Protein AF-A0A1G9IKL4-F1 (afdb_monomer_lite)

Secondary structure (DSSP, 8-state):
-------SSTHHHHHHHHHHHHHHHHHHHHHHHHHHHHHHHHHHHHHHHHHHHHHHHHHHHHHHHHHHHHHHHHHHHHHHHHHHHHHHHHHHHHHHHHHHHHHHHHHHHHHHHHHHHHHHHHHHHHHHHHHHHHHHHHHHHHHHHHHHHHHHHHHHHHHHHHHHHHHHHHHHHHHHHHHHHHHHHHHHHHHHHHHHHHHH-HHHHHHHHHHHHHHHHHHHHHHHHHHHHHHHHHHHHTTSS-HHHHHHHHHHHHHHHHHHHHHHHHHHHHHHHHHHHHHIIIII--HHHHHHHHHHHHHHHHTHHHHHHH--S-HHHHHHHHHHHHHHHHHHHHHHHHHHTTT-

Radius of gyration: 97.79 Å; chains: 1; bounding box: 198×76×270 Å

Structure (mmCIF, N/CA/C/O backbone):
data_AF-A0A1G9IKL4-F1
#
_entry.id   AF-A0A1G9IKL4-F1
#
loop_
_atom_site.group_PDB
_atom_site.id
_atom_site.type_symbol
_atom_site.label_atom_id
_atom_site.label_alt_id
_atom_site.label_comp_id
_atom_site.label_asym_id
_atom_site.label_entity_id
_atom_site.label_seq_id
_atom_site.pdbx_PDB_ins_code
_atom_site.Cartn_x
_atom_site.Cartn_y
_atom_site.Cartn_z
_atom_site.occupancy
_atom_site.B_iso_or_equiv
_atom_site.auth_seq_id
_atom_site.auth_comp_id
_atom_site.auth_asym_id
_atom_site.auth_atom_id
_atom_site.pdbx_PDB_model_num
ATOM 1 N N . MET A 1 1 ? -132.623 -21.371 208.720 1.00 38.03 1 MET A N 1
ATOM 2 C CA . MET A 1 1 ? -131.678 -22.510 208.763 1.00 38.03 1 MET A CA 1
ATOM 3 C C . MET A 1 1 ? -131.311 -22.891 207.334 1.00 38.03 1 MET A C 1
ATOM 5 O O . MET A 1 1 ? -132.225 -23.042 206.546 1.00 38.03 1 MET A O 1
ATOM 9 N N . LYS A 1 2 ? -130.002 -23.017 207.061 1.00 42.12 2 LYS A N 1
ATOM 10 C CA . LYS A 1 2 ? -129.329 -23.923 206.098 1.00 42.12 2 LYS A CA 1
ATOM 11 C C . LYS A 1 2 ? -129.904 -24.138 204.673 1.00 42.12 2 LYS A C 1
ATOM 13 O O . LYS A 1 2 ? -130.880 -24.851 204.509 1.00 42.12 2 LYS A O 1
ATOM 18 N N . GLY A 1 3 ? -129.164 -23.586 203.698 1.00 48.00 3 GLY A N 1
ATOM 19 C CA . GLY A 1 3 ? -128.570 -24.166 202.465 1.00 48.00 3 GLY A CA 1
ATOM 20 C C . GLY A 1 3 ? -129.200 -25.346 201.705 1.00 48.00 3 GLY A C 1
ATOM 21 O O . GLY A 1 3 ? -129.480 -26.366 202.320 1.00 48.00 3 GLY A O 1
ATOM 22 N N . LEU A 1 4 ? -129.249 -25.258 200.360 1.00 47.53 4 LEU A N 1
ATOM 23 C CA . LEU A 1 4 ? -128.322 -25.934 199.415 1.00 47.53 4 LEU A CA 1
ATOM 24 C C . LEU A 1 4 ? -128.640 -25.621 197.920 1.00 47.53 4 LEU A C 1
ATOM 26 O O . LEU A 1 4 ? -129.789 -25.735 197.507 1.00 47.53 4 LEU A O 1
ATOM 30 N N . ASN A 1 5 ? -127.567 -25.404 197.143 1.00 50.84 5 ASN A N 1
ATOM 31 C CA . ASN A 1 5 ? -127.310 -25.712 195.718 1.00 50.84 5 ASN A CA 1
ATOM 32 C C . ASN A 1 5 ? -127.761 -24.815 194.532 1.00 50.84 5 ASN A C 1
ATOM 34 O O . ASN A 1 5 ? -128.850 -24.967 193.981 1.00 50.84 5 ASN A O 1
ATOM 38 N N . ASP A 1 6 ? -126.763 -24.056 194.046 1.00 54.78 6 ASP A N 1
ATOM 39 C CA . ASP A 1 6 ? -126.573 -23.385 192.749 1.00 54.78 6 ASP A CA 1
ATOM 40 C C . ASP A 1 6 ? -125.770 -24.275 191.764 1.00 54.78 6 ASP A C 1
ATOM 42 O O . ASP A 1 6 ? -124.550 -24.344 191.863 1.00 54.78 6 ASP A O 1
ATOM 46 N N . SER A 1 7 ? -126.393 -24.978 190.805 1.00 53.31 7 SER A N 1
ATOM 47 C CA . SER A 1 7 ? -125.616 -25.778 189.819 1.00 53.31 7 SER A CA 1
ATOM 48 C C . SER A 1 7 ? -126.251 -25.933 188.428 1.00 53.31 7 SER A C 1
ATOM 50 O O . SER A 1 7 ? -125.816 -26.786 187.662 1.00 53.31 7 SER A O 1
ATOM 52 N N . LYS A 1 8 ? -127.288 -25.166 188.064 1.00 55.03 8 LYS A N 1
ATOM 53 C CA . LYS A 1 8 ? -128.007 -25.397 186.788 1.00 55.03 8 LYS A CA 1
ATOM 54 C C . LYS A 1 8 ? -128.183 -24.174 185.888 1.00 55.03 8 LYS A C 1
ATOM 56 O O . LYS A 1 8 ? -128.721 -24.303 184.797 1.00 55.03 8 LYS A O 1
ATOM 61 N N . THR A 1 9 ? -127.741 -23.004 186.333 1.00 56.25 9 THR A N 1
ATOM 62 C CA . THR A 1 9 ? -127.894 -21.734 185.607 1.00 56.25 9 THR A CA 1
ATOM 63 C C . THR A 1 9 ? -126.651 -21.322 184.821 1.00 56.25 9 THR A C 1
ATOM 65 O O . THR A 1 9 ? -126.802 -20.642 183.813 1.00 56.25 9 THR A O 1
ATOM 68 N N . ASP A 1 10 ? -125.461 -21.802 185.186 1.00 56.50 10 ASP A N 1
ATOM 69 C CA . ASP A 1 10 ? -124.212 -21.447 184.488 1.00 56.50 10 ASP A CA 1
ATOM 70 C C . ASP A 1 10 ? -123.998 -22.214 183.167 1.00 56.50 10 ASP A C 1
ATOM 72 O O . ASP A 1 10 ? -123.226 -21.781 182.320 1.00 56.50 10 ASP A O 1
ATOM 76 N N . GLU A 1 11 ? -124.717 -23.316 182.933 1.00 59.12 11 GLU A N 1
ATOM 77 C CA . GLU A 1 11 ? -124.531 -24.178 181.748 1.00 59.12 11 GLU A CA 1
ATOM 78 C C . GLU A 1 11 ? -125.309 -23.697 180.503 1.00 59.12 11 GLU A C 1
ATOM 80 O O . GLU A 1 11 ? -125.022 -24.097 179.380 1.00 59.12 11 GLU A O 1
ATOM 85 N N . LEU A 1 12 ? -126.303 -22.820 180.686 1.00 57.16 12 LEU A N 1
ATOM 86 C CA . LEU A 1 12 ? -127.148 -22.293 179.602 1.00 57.16 12 LEU A CA 1
ATOM 87 C C . LEU A 1 12 ? -126.564 -21.034 178.946 1.00 57.16 12 LEU A C 1
ATOM 89 O O . LEU A 1 12 ? -126.927 -20.709 177.817 1.00 57.16 12 LEU A O 1
ATOM 93 N N . LEU A 1 13 ? -125.672 -20.329 179.646 1.00 57.12 13 LEU A N 1
ATOM 94 C CA . LEU A 1 13 ? -125.061 -19.093 179.161 1.00 57.12 13 LEU A CA 1
ATOM 95 C C . LEU A 1 13 ? -123.900 -19.375 178.194 1.00 57.12 13 LEU A C 1
ATOM 97 O O . LEU A 1 13 ? -123.734 -18.666 177.209 1.00 57.12 13 LEU A O 1
ATOM 101 N N . THR A 1 14 ? -123.156 -20.458 178.420 1.00 60.97 14 THR A N 1
ATOM 102 C CA . THR A 1 14 ? -121.995 -20.844 177.606 1.00 60.97 14 THR A CA 1
ATOM 103 C C . THR A 1 14 ? -122.367 -21.366 176.216 1.00 60.97 14 THR A C 1
ATOM 105 O O . THR A 1 14 ? -121.654 -21.098 175.257 1.00 60.97 14 THR A O 1
ATOM 108 N N . LEU A 1 15 ? -123.508 -22.047 176.059 1.00 62.19 15 LEU A N 1
ATOM 109 C CA . LEU A 1 15 ? -123.913 -22.617 174.763 1.00 62.19 15 LEU A CA 1
ATOM 110 C C . LEU A 1 15 ? -124.379 -21.556 173.744 1.00 62.19 15 LEU A C 1
ATOM 112 O O . LEU A 1 15 ? -124.333 -21.776 172.534 1.00 62.19 15 LEU A O 1
ATOM 116 N N . LEU A 1 16 ? -124.880 -20.417 174.231 1.00 60.62 16 LEU A N 1
ATOM 117 C CA . LEU A 1 16 ? -125.448 -19.362 173.388 1.00 60.62 16 LEU A CA 1
ATOM 118 C C . LEU A 1 16 ? -124.360 -18.431 172.833 1.00 60.62 16 LEU A C 1
ATOM 120 O O . LEU A 1 16 ? -124.487 -17.959 171.705 1.00 60.62 16 LEU A O 1
ATOM 124 N N . GLU A 1 17 ? -123.270 -18.232 173.581 1.00 60.88 17 GLU A N 1
ATOM 125 C CA . GLU A 1 17 ? -122.082 -17.517 173.097 1.00 60.88 17 GLU A CA 1
ATOM 126 C C . GLU A 1 17 ? -121.361 -18.303 171.986 1.00 60.88 17 GLU A C 1
ATOM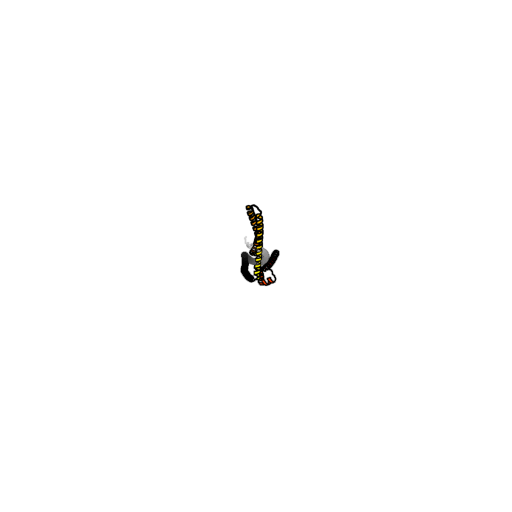 128 O O . GLU A 1 17 ? -120.984 -17.716 170.973 1.00 60.88 17 GLU A O 1
ATOM 133 N N . GLU A 1 18 ? -121.281 -19.634 172.093 1.00 61.75 18 GLU A N 1
ATOM 134 C CA . GLU A 1 18 ? -120.601 -20.484 171.100 1.00 61.75 18 GLU A CA 1
ATOM 135 C C . GLU A 1 18 ? -121.347 -20.532 169.745 1.00 61.75 18 GLU A C 1
ATOM 137 O O . GLU A 1 18 ? -120.739 -20.472 168.676 1.00 61.75 18 GLU A O 1
ATOM 142 N N . GLN A 1 19 ? -122.687 -20.543 169.764 1.00 66.44 19 GLN A N 1
ATOM 143 C CA . GLN A 1 19 ? -123.520 -20.521 168.547 1.00 66.44 19 GLN A CA 1
ATOM 144 C C . GLN A 1 19 ? -123.463 -19.189 167.781 1.00 66.44 19 GLN A C 1
ATOM 146 O O . GLN A 1 19 ? -123.697 -19.157 166.568 1.00 66.44 19 GLN A O 1
ATOM 151 N N . GLN A 1 20 ? -123.194 -18.077 168.467 1.00 59.22 20 GLN A N 1
ATOM 152 C CA . GLN A 1 20 ? -123.156 -16.762 167.831 1.00 59.22 20 GLN A CA 1
ATOM 153 C C . GLN A 1 20 ? -121.809 -16.506 167.134 1.00 59.22 20 GLN A C 1
ATOM 155 O O . GLN A 1 20 ? -121.785 -15.906 166.058 1.00 59.22 20 GLN A O 1
ATOM 160 N N . GLU A 1 21 ? -120.716 -17.054 167.669 1.00 61.25 21 GLU A N 1
ATOM 161 C CA . GLU A 1 21 ? -119.373 -16.970 167.077 1.00 61.25 21 GLU A CA 1
ATOM 162 C C . GLU A 1 21 ? -119.246 -17.801 165.773 1.00 61.25 21 GLU A C 1
ATOM 164 O O . GLU A 1 21 ? -118.583 -17.397 164.810 1.00 61.25 21 GLU A O 1
ATOM 169 N N . GLU A 1 22 ? -119.965 -18.926 165.666 1.00 66.19 22 GLU A N 1
ATOM 170 C CA . GLU A 1 22 ? -119.982 -19.772 164.457 1.00 66.19 22 GLU A CA 1
ATOM 171 C C . GLU A 1 22 ? -120.686 -19.094 163.257 1.00 66.19 22 GLU A C 1
ATOM 173 O O . GLU A 1 22 ? -120.285 -19.254 162.101 1.00 66.19 22 GLU A O 1
ATOM 178 N N . ASN A 1 23 ? -121.710 -18.268 163.499 1.00 61.91 23 ASN A N 1
ATOM 179 C CA . ASN A 1 23 ? -122.428 -17.576 162.419 1.00 61.91 23 ASN A CA 1
ATOM 180 C C . ASN A 1 23 ? -121.624 -16.415 161.807 1.00 61.91 23 ASN A C 1
ATOM 182 O O . ASN A 1 23 ? -121.684 -16.194 160.592 1.00 61.91 23 ASN A O 1
ATOM 186 N N . GLU A 1 24 ? -120.852 -15.686 162.617 1.00 61.78 24 GLU A N 1
ATOM 187 C CA . GLU A 1 24 ? -120.002 -14.595 162.120 1.00 61.78 24 GLU A CA 1
ATOM 188 C C . GLU A 1 24 ? -118.827 -15.122 161.279 1.00 61.78 24 GLU A C 1
ATOM 190 O O . GLU A 1 24 ? -118.478 -14.534 160.249 1.00 61.78 24 GLU A O 1
ATOM 195 N N . THR A 1 25 ? -118.272 -16.284 161.632 1.00 62.88 25 THR A N 1
ATOM 196 C CA . THR A 1 25 ? -117.182 -16.915 160.867 1.00 62.88 25 THR A CA 1
ATOM 197 C C . THR A 1 25 ? -117.637 -17.439 159.497 1.00 62.88 25 THR A C 1
ATOM 199 O O . THR A 1 25 ? -116.919 -17.281 158.505 1.00 62.88 25 THR A O 1
ATOM 202 N N . LEU A 1 26 ? -118.857 -17.975 159.388 1.00 66.56 26 LEU A N 1
ATOM 203 C CA . LEU A 1 26 ? -119.440 -18.426 158.115 1.00 66.56 26 LEU A CA 1
ATOM 204 C C . LEU A 1 26 ? -119.720 -17.275 157.134 1.00 66.56 26 LEU A C 1
ATOM 206 O O . LEU A 1 26 ? -119.466 -17.407 155.931 1.00 66.56 26 LEU A O 1
ATOM 210 N N . GLN A 1 27 ? -120.202 -16.125 157.622 1.00 60.75 27 GLN A N 1
ATOM 211 C CA . GLN A 1 27 ? -120.408 -14.947 156.769 1.00 60.75 27 GLN A CA 1
ATOM 212 C C . GLN A 1 27 ? -119.091 -14.386 156.211 1.00 60.75 27 GLN A C 1
ATOM 214 O O . GLN A 1 27 ? -119.058 -13.961 155.051 1.00 60.75 27 GLN A O 1
ATOM 219 N N . ALA A 1 28 ? -118.003 -14.436 156.985 1.00 65.75 28 ALA A N 1
ATOM 220 C CA . ALA A 1 28 ? -116.682 -14.008 156.526 1.00 65.75 28 ALA A CA 1
ATOM 221 C C . ALA A 1 28 ? -116.154 -14.878 155.364 1.00 65.75 28 ALA A C 1
ATOM 223 O O . ALA A 1 28 ? -115.663 -14.342 154.366 1.00 65.75 28 ALA A O 1
ATOM 224 N N . GLN A 1 29 ? -116.340 -16.203 155.424 1.00 66.06 29 GLN A N 1
ATOM 225 C CA . GLN A 1 29 ? -115.872 -17.130 154.378 1.00 66.06 29 GLN A CA 1
ATOM 226 C C . GLN A 1 29 ? -116.600 -16.953 153.032 1.00 66.06 29 GLN A C 1
ATOM 228 O O . GLN A 1 29 ? -115.992 -17.060 151.963 1.00 66.06 29 GLN A O 1
ATOM 233 N N . ILE A 1 30 ? -117.902 -16.641 153.051 1.00 68.38 30 ILE A N 1
ATOM 234 C CA . ILE A 1 30 ? -118.691 -16.432 151.823 1.00 68.38 30 ILE A CA 1
ATOM 235 C C . ILE A 1 30 ? -118.245 -15.166 151.073 1.00 68.38 30 ILE A C 1
ATOM 237 O O . ILE A 1 30 ? -118.241 -15.143 149.835 1.00 68.38 30 ILE A O 1
ATOM 241 N N . LEU A 1 31 ? -117.857 -14.113 151.798 1.00 69.50 31 LEU A N 1
ATOM 242 C CA . LEU A 1 31 ? -117.376 -12.871 151.192 1.00 69.50 31 LEU A CA 1
ATOM 243 C C . LEU A 1 31 ? -116.016 -13.069 150.500 1.00 69.50 31 LEU A C 1
ATOM 245 O O . LEU A 1 31 ? -115.821 -12.580 149.382 1.00 69.50 31 LEU A O 1
ATOM 249 N N . GLU A 1 32 ? -115.119 -13.845 151.113 1.00 67.62 32 GLU A N 1
ATOM 250 C CA . GLU A 1 32 ? -113.804 -14.187 150.554 1.00 67.62 32 GLU A CA 1
ATOM 251 C C . GLU A 1 32 ? -113.915 -14.969 149.238 1.00 67.62 32 GLU A C 1
ATOM 253 O O . GLU A 1 32 ? -113.287 -14.597 148.241 1.00 67.62 32 GLU A O 1
ATOM 258 N N . ALA A 1 33 ? -114.778 -15.991 149.184 1.00 71.62 33 ALA A N 1
ATOM 259 C CA . ALA A 1 33 ? -114.976 -16.810 147.985 1.00 71.62 33 ALA A CA 1
ATOM 260 C C . ALA A 1 33 ? -115.459 -15.984 146.775 1.00 71.62 33 ALA A C 1
ATOM 262 O O . ALA A 1 33 ? -115.049 -16.206 145.630 1.00 71.62 33 ALA A O 1
ATOM 263 N N . ARG A 1 34 ? -116.313 -14.979 147.013 1.00 68.38 34 ARG A N 1
ATOM 264 C CA . ARG A 1 34 ? -116.805 -14.077 145.958 1.00 68.38 34 ARG A CA 1
ATOM 265 C C . ARG A 1 34 ? -115.697 -13.182 145.399 1.00 68.38 34 ARG A C 1
ATOM 267 O O . ARG A 1 34 ? -115.670 -12.935 144.190 1.00 68.38 34 ARG A O 1
ATOM 274 N N . GLN A 1 35 ? -114.773 -12.725 146.246 1.00 70.88 35 GLN A N 1
ATOM 275 C CA . GLN A 1 35 ? -113.603 -11.966 145.801 1.00 70.88 35 GLN A CA 1
ATOM 276 C C . GLN A 1 35 ? -112.642 -12.830 144.970 1.00 70.88 35 GLN A C 1
ATOM 278 O O . GLN A 1 35 ? -112.125 -12.355 143.956 1.00 70.88 35 GLN A O 1
ATOM 283 N N . THR A 1 36 ? -112.462 -14.110 145.314 1.00 72.75 36 THR A N 1
ATOM 284 C CA . THR A 1 36 ? -111.574 -15.020 144.565 1.00 72.75 36 THR A CA 1
ATOM 285 C C . THR A 1 36 ? -112.081 -15.296 143.148 1.00 72.75 36 THR A C 1
ATOM 287 O O . THR A 1 36 ? -111.305 -15.263 142.192 1.00 72.75 36 THR A O 1
ATOM 290 N N . VAL A 1 37 ? -113.391 -15.514 142.983 1.00 74.31 37 VAL A N 1
ATOM 291 C CA . VAL A 1 37 ? -114.005 -15.767 141.664 1.00 74.31 37 VAL A CA 1
ATOM 292 C C . VAL A 1 37 ? -113.852 -14.560 140.730 1.00 74.31 37 VAL A C 1
ATOM 294 O O . VAL A 1 37 ? -113.526 -14.720 139.551 1.00 74.31 37 VAL A O 1
ATOM 297 N N . SER A 1 38 ? -114.024 -13.346 141.258 1.00 72.88 38 SER A N 1
ATOM 298 C CA . SER A 1 38 ? -113.807 -12.099 140.514 1.00 72.88 38 SER A CA 1
ATOM 299 C C . SER A 1 38 ? -112.357 -11.963 140.023 1.00 72.88 38 SER A C 1
ATOM 301 O O . SER A 1 38 ? -112.111 -11.689 138.843 1.00 72.88 38 SER A O 1
ATOM 303 N N . LEU A 1 39 ? -111.384 -12.237 140.901 1.00 78.25 39 LEU A N 1
ATOM 304 C CA . LEU A 1 39 ? -109.958 -12.151 140.579 1.00 78.25 39 LEU A CA 1
ATOM 305 C C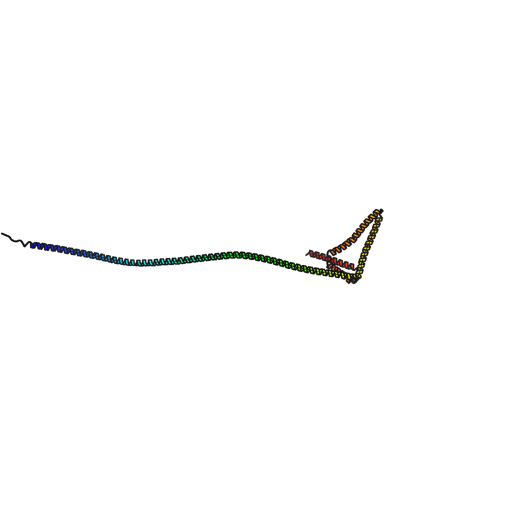 . LEU A 1 39 ? -109.546 -13.154 139.488 1.00 78.25 39 LEU A C 1
ATOM 307 O O . LEU A 1 39 ? -108.869 -12.782 138.527 1.00 78.25 39 LEU A O 1
ATOM 311 N N . LEU A 1 40 ? -109.998 -14.408 139.593 1.00 75.00 40 LEU A N 1
ATOM 312 C CA . LEU A 1 40 ? -109.696 -15.457 138.612 1.00 75.00 40 LEU A CA 1
ATOM 313 C C . LEU A 1 40 ? -110.311 -15.164 137.236 1.00 75.00 40 LEU A C 1
ATOM 315 O O . LEU A 1 40 ? -109.684 -15.426 136.208 1.00 75.00 40 LEU A O 1
ATOM 319 N N . SER A 1 41 ? -111.511 -14.577 137.195 1.00 74.06 41 SER A N 1
ATOM 320 C CA . SER A 1 41 ? -112.136 -14.140 135.940 1.00 74.06 41 SER A CA 1
ATOM 321 C C . SER A 1 41 ? -111.327 -13.030 135.257 1.00 74.06 41 SER A C 1
ATOM 323 O O . SER A 1 41 ? -111.128 -13.061 134.039 1.00 74.06 41 SER A O 1
ATOM 325 N N . SER A 1 42 ? -110.808 -12.075 136.036 1.00 77.25 42 SER A N 1
ATOM 326 C CA . SER A 1 42 ? -109.919 -11.021 135.532 1.00 77.25 42 SER A CA 1
ATOM 327 C C . SER A 1 42 ? -108.633 -11.608 134.931 1.00 77.25 42 SER A C 1
ATOM 329 O O . SER A 1 42 ? -108.310 -11.322 133.772 1.00 77.25 42 SER A O 1
ATOM 331 N N . GLN A 1 43 ? -107.965 -12.517 135.653 1.00 76.62 43 GLN A N 1
ATOM 332 C CA . GLN A 1 43 ? -106.750 -13.198 135.184 1.00 76.62 43 GLN A CA 1
ATOM 333 C C . GLN A 1 43 ? -106.975 -14.001 133.895 1.00 76.62 43 GLN A C 1
ATOM 335 O O . GLN A 1 43 ? -106.153 -13.939 132.979 1.00 76.62 43 GLN A O 1
ATOM 340 N N . ASN A 1 44 ? -108.109 -14.698 133.770 1.00 75.19 44 ASN A N 1
ATOM 341 C CA . ASN A 1 44 ? -108.443 -15.445 132.554 1.00 75.19 44 ASN A CA 1
ATOM 342 C C . ASN A 1 44 ? -108.609 -14.532 131.325 1.00 75.19 44 ASN A C 1
ATOM 344 O O . ASN A 1 44 ? -108.227 -14.904 130.212 1.00 75.19 44 ASN A O 1
ATOM 348 N N . SER A 1 45 ? -109.145 -13.320 131.506 1.00 78.69 45 SER A N 1
ATOM 349 C CA . SER A 1 45 ? -109.258 -12.351 130.407 1.00 78.69 45 SER A CA 1
ATOM 350 C C . SER A 1 45 ? -107.889 -11.815 129.961 1.00 78.69 45 SER A C 1
ATOM 352 O O . SER A 1 45 ? -107.644 -11.675 128.759 1.00 78.69 45 SER A O 1
ATOM 354 N N . ILE A 1 46 ? -106.971 -11.591 130.911 1.00 78.19 46 ILE A N 1
ATOM 355 C CA . ILE A 1 46 ? -105.606 -11.116 130.644 1.00 78.19 46 ILE A CA 1
ATOM 356 C C . ILE A 1 46 ? -104.832 -12.173 129.851 1.00 78.19 46 ILE A C 1
ATOM 358 O O . ILE A 1 46 ? -104.270 -11.862 128.800 1.00 78.19 46 ILE A O 1
ATOM 362 N N . LEU A 1 47 ? -104.891 -13.437 130.281 1.00 80.81 47 LEU A N 1
ATOM 363 C CA . LEU A 1 47 ? -104.225 -14.550 129.599 1.00 80.81 47 LEU A CA 1
ATOM 364 C C . LEU A 1 47 ? -104.756 -14.773 128.178 1.00 80.81 47 LEU A C 1
ATOM 366 O O . LEU A 1 47 ? -103.970 -15.023 127.265 1.00 80.81 47 LEU A O 1
ATOM 370 N N . ARG A 1 48 ? -106.069 -14.629 127.941 1.00 76.38 48 ARG A N 1
ATOM 371 C CA . ARG A 1 48 ? -106.629 -14.698 126.576 1.00 76.38 48 ARG A CA 1
ATOM 372 C C . ARG A 1 48 ? -106.088 -13.595 125.667 1.00 76.38 48 ARG A C 1
ATOM 374 O O . ARG A 1 48 ? -105.784 -13.866 124.505 1.00 76.38 48 ARG A O 1
ATOM 381 N N . ASN A 1 49 ? -105.945 -12.373 126.179 1.00 79.88 49 ASN A N 1
ATOM 382 C CA . ASN A 1 49 ? -105.381 -11.264 125.409 1.00 79.88 49 ASN A CA 1
ATOM 383 C C . ASN A 1 49 ? -103.884 -11.451 125.120 1.00 79.88 49 ASN A C 1
ATOM 385 O O . ASN A 1 49 ? -103.442 -11.173 124.003 1.00 79.88 49 ASN A O 1
ATOM 389 N N . GLU A 1 50 ? -103.107 -11.959 126.079 1.00 79.31 50 GLU A N 1
ATOM 390 C CA . GLU A 1 50 ? -101.702 -12.312 125.844 1.00 79.31 50 GLU A CA 1
ATOM 391 C C . GLU A 1 50 ? -101.551 -13.449 124.833 1.00 79.31 50 GLU A C 1
ATOM 393 O O . GLU A 1 50 ? -100.692 -13.375 123.950 1.00 79.31 50 GLU A O 1
ATOM 398 N N . LEU A 1 51 ? -102.409 -14.470 124.910 1.00 81.69 51 LEU A N 1
ATOM 399 C CA . LEU A 1 51 ? -102.395 -15.586 123.969 1.00 81.69 51 LEU A CA 1
ATOM 400 C C . LEU A 1 51 ? -102.685 -15.108 122.541 1.00 81.69 51 LEU A C 1
ATOM 402 O O . LEU A 1 51 ? -101.981 -15.498 121.608 1.00 81.69 51 LEU A O 1
ATOM 406 N N . ARG A 1 52 ? -103.659 -14.203 122.368 1.00 81.44 52 ARG A N 1
ATOM 407 C CA . ARG A 1 52 ? -103.962 -13.603 121.062 1.00 81.44 52 ARG A CA 1
ATOM 408 C C . ARG A 1 52 ? -102.777 -12.801 120.516 1.00 81.44 52 ARG A C 1
ATOM 410 O O . ARG A 1 52 ? -102.376 -13.031 119.380 1.00 81.44 52 ARG A O 1
ATOM 417 N N . LYS A 1 53 ? -102.157 -11.938 121.333 1.00 82.56 53 LYS A N 1
ATOM 418 C CA . LYS A 1 53 ? -100.956 -11.178 120.930 1.00 82.56 53 LYS A CA 1
ATOM 419 C C . LYS A 1 53 ? -99.793 -12.087 120.534 1.00 82.56 53 LYS A C 1
ATOM 421 O O . LYS A 1 53 ? -99.121 -11.826 119.537 1.00 82.56 53 LYS A O 1
ATOM 426 N N . LYS A 1 54 ? -99.548 -13.166 121.287 1.00 83.50 54 LYS A N 1
ATOM 427 C CA . LYS A 1 54 ? -98.506 -14.147 120.945 1.00 83.50 54 LYS A CA 1
ATOM 428 C C . LYS A 1 54 ? -98.807 -14.840 119.616 1.00 83.50 54 LYS A C 1
ATOM 430 O O . LYS A 1 54 ? -97.893 -15.009 118.818 1.00 83.50 54 LYS A O 1
ATOM 435 N N . SER A 1 55 ? -100.068 -15.179 119.349 1.00 82.75 55 SER A N 1
ATOM 436 C CA . SER A 1 55 ? -100.478 -15.786 118.078 1.00 82.75 55 SER A CA 1
ATOM 437 C C . SER A 1 55 ? -100.271 -14.842 116.884 1.00 82.75 55 SER A C 1
ATOM 439 O O . SER A 1 55 ? -99.660 -15.245 115.897 1.00 82.75 55 SER A O 1
ATOM 441 N N . GLU A 1 56 ? -100.662 -13.569 117.002 1.00 81.88 56 GLU A N 1
ATOM 442 C CA . GLU A 1 56 ? -100.408 -12.543 115.972 1.00 81.88 56 GLU A CA 1
ATOM 443 C C . GLU A 1 56 ? -98.901 -12.345 115.722 1.00 81.88 56 GLU A C 1
ATOM 445 O O . GLU A 1 56 ? -98.454 -12.261 114.577 1.00 81.88 56 GLU A O 1
ATOM 450 N N . THR A 1 57 ? -98.095 -12.359 116.788 1.00 82.50 57 THR A N 1
ATOM 451 C CA . THR A 1 57 ? -96.630 -12.245 116.684 1.00 82.50 57 THR A CA 1
ATOM 452 C C . THR A 1 57 ? -96.016 -13.442 115.951 1.00 82.50 57 THR A C 1
ATOM 454 O O . THR A 1 57 ? -95.135 -13.263 115.113 1.00 82.50 57 THR A O 1
ATOM 457 N N . ILE A 1 58 ? -96.496 -14.663 116.219 1.00 82.62 58 ILE A N 1
ATOM 458 C CA . ILE A 1 58 ? -96.024 -15.883 115.545 1.00 82.62 58 ILE A CA 1
ATOM 459 C C . ILE A 1 58 ? -96.296 -15.814 114.038 1.00 82.62 58 ILE A C 1
ATOM 461 O O . ILE A 1 58 ? -95.406 -16.132 113.253 1.00 82.62 58 ILE A O 1
ATOM 465 N N . VAL A 1 59 ? -97.484 -15.361 113.625 1.00 81.75 59 VAL A N 1
ATOM 466 C CA . VAL A 1 59 ? -97.822 -15.205 112.199 1.00 81.75 59 VAL A CA 1
ATOM 467 C C . VAL A 1 59 ? -96.879 -14.207 111.519 1.00 81.75 59 VAL A C 1
ATOM 469 O O . VAL A 1 59 ? -96.304 -14.523 110.478 1.00 81.75 59 VAL A O 1
ATOM 472 N N . SER A 1 60 ? -96.645 -13.046 112.139 1.00 83.88 60 SER A N 1
ATOM 473 C CA . SER A 1 60 ? -95.738 -12.025 111.597 1.00 83.88 60 SER A CA 1
ATOM 474 C C . SER A 1 60 ? -94.288 -12.509 111.477 1.00 83.88 60 SER A C 1
ATOM 476 O O . SER A 1 60 ? -93.612 -12.180 110.500 1.00 83.88 60 SER A O 1
ATOM 478 N N . LEU A 1 61 ? -93.792 -13.272 112.455 1.00 82.56 61 LEU A N 1
ATOM 479 C CA . LEU A 1 61 ? -92.438 -13.830 112.417 1.00 82.56 61 LEU A CA 1
ATOM 480 C C . LEU A 1 61 ? -92.293 -14.878 111.309 1.00 82.56 61 LEU A C 1
ATOM 482 O O . LEU A 1 61 ? -91.271 -14.913 110.627 1.00 82.56 61 LEU A O 1
ATOM 486 N N . ASN A 1 62 ? -93.324 -15.692 111.079 1.00 81.50 62 ASN A N 1
ATOM 487 C CA . ASN A 1 62 ? -93.295 -16.715 110.037 1.00 81.50 62 ASN A CA 1
ATOM 488 C C . ASN A 1 62 ? -93.255 -16.100 108.624 1.00 81.50 62 ASN A C 1
ATOM 490 O O . ASN A 1 62 ? -92.549 -16.593 107.746 1.00 81.50 62 ASN A O 1
ATOM 494 N N . GLU A 1 63 ? -93.945 -14.976 108.410 1.00 80.88 63 GLU A N 1
ATOM 495 C CA . GLU A 1 63 ? -93.882 -14.233 107.144 1.00 80.88 63 GLU A CA 1
ATOM 496 C C . GLU A 1 63 ? -92.492 -13.608 106.903 1.00 80.88 63 GLU A C 1
ATOM 498 O O . GLU A 1 63 ? -91.979 -13.629 105.781 1.00 80.88 63 GLU A O 1
ATOM 503 N N . GLN A 1 64 ? -91.830 -13.108 107.956 1.00 80.25 64 GLN A N 1
ATOM 504 C CA . GLN A 1 64 ? -90.440 -12.641 107.865 1.00 80.25 64 GLN A CA 1
ATOM 505 C C . GLN A 1 64 ? -89.458 -13.772 107.536 1.00 80.25 64 GLN A C 1
ATOM 507 O O . GLN A 1 64 ? -88.562 -13.567 106.718 1.00 80.25 64 GLN A O 1
ATOM 512 N N . ILE A 1 65 ? -89.635 -14.963 108.116 1.00 78.12 65 ILE A N 1
ATOM 513 C CA . ILE A 1 65 ? -88.826 -16.147 107.784 1.00 78.12 65 ILE A CA 1
ATOM 514 C C . ILE A 1 65 ? -88.987 -16.512 106.299 1.00 78.12 65 ILE A C 1
ATOM 516 O O . ILE A 1 65 ? -87.993 -16.787 105.627 1.00 78.12 65 ILE A O 1
ATOM 520 N N . GLY A 1 66 ? -90.207 -16.425 105.754 1.00 72.75 66 GLY A N 1
ATOM 521 C CA . GLY A 1 66 ? -90.462 -16.612 104.321 1.00 72.75 66 GLY A CA 1
ATOM 522 C C . GLY A 1 66 ? -89.646 -15.659 103.436 1.00 72.75 66 GLY A C 1
ATOM 523 O O . GLY A 1 66 ? -88.977 -16.110 102.504 1.00 72.75 66 GLY A O 1
ATOM 524 N N . LYS A 1 67 ? -89.617 -14.361 103.776 1.00 76.56 67 LYS A N 1
ATOM 525 C CA . LYS A 1 67 ? -88.823 -13.335 103.063 1.00 76.56 67 LYS A CA 1
ATOM 526 C C . LYS A 1 67 ? -87.313 -13.523 103.227 1.00 76.56 67 LYS A C 1
ATOM 528 O O . LYS A 1 67 ? -86.558 -13.251 102.299 1.00 76.56 67 LYS A O 1
ATOM 533 N N . LEU A 1 68 ? -86.855 -14.024 104.375 1.00 71.56 68 LEU A N 1
ATOM 534 C CA . LEU A 1 68 ? -85.441 -14.351 104.579 1.00 71.56 68 LEU A CA 1
ATOM 535 C C . LEU A 1 68 ? -84.979 -15.509 103.679 1.00 71.56 68 LEU A C 1
ATOM 537 O O . LEU A 1 68 ? -83.835 -15.486 103.235 1.00 71.56 68 LEU A O 1
ATOM 541 N N . SER A 1 69 ? -85.858 -16.446 103.301 1.00 72.38 69 SER A N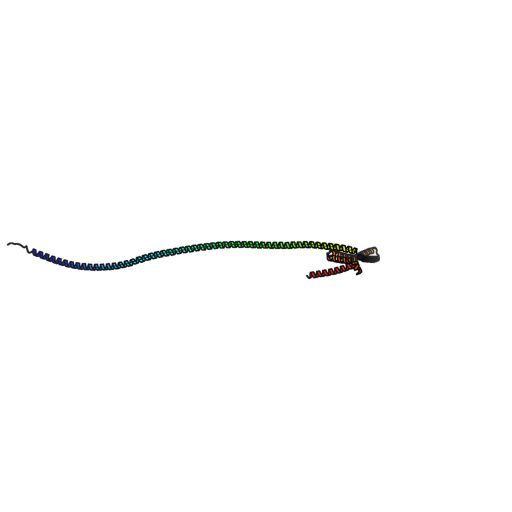 1
ATOM 542 C CA . SER A 1 69 ? -85.502 -17.507 102.339 1.00 72.38 69 SER A CA 1
ATOM 543 C C . SER A 1 69 ? -85.264 -16.995 100.904 1.00 72.38 69 SER A C 1
ATOM 545 O O . SER A 1 69 ? -84.513 -17.605 100.142 1.00 72.38 69 SER A O 1
ATOM 547 N N . GLU A 1 70 ? -85.812 -15.832 100.526 1.00 72.19 70 GLU A N 1
ATOM 548 C CA . GLU A 1 70 ? -85.487 -15.180 99.245 1.00 72.19 70 GLU A CA 1
ATOM 549 C C . GLU A 1 70 ? -84.064 -14.593 99.238 1.00 72.19 70 GLU A C 1
ATOM 551 O O . GLU A 1 70 ? -83.421 -14.526 98.186 1.00 72.19 70 GLU A O 1
ATOM 556 N N . SER A 1 71 ? -83.525 -14.239 100.411 1.00 75.38 71 SER A N 1
ATOM 557 C CA . SER A 1 71 ? -82.131 -13.804 100.569 1.00 75.38 71 SER A CA 1
ATOM 558 C C . SER A 1 71 ? -81.145 -14.917 100.186 1.00 75.38 71 SER A C 1
ATOM 560 O O . SER A 1 71 ? -80.141 -14.660 99.515 1.00 75.38 71 SER A O 1
ATOM 562 N N . ASP A 1 72 ? -81.470 -16.174 100.498 1.00 75.06 72 ASP A N 1
ATOM 563 C CA . ASP A 1 72 ? -80.637 -17.329 100.139 1.00 75.06 72 ASP A CA 1
ATOM 564 C C . ASP A 1 72 ? -80.558 -17.540 98.615 1.00 75.06 72 ASP A C 1
ATOM 566 O O . ASP A 1 72 ? -79.504 -17.887 98.070 1.00 75.06 72 ASP A O 1
ATOM 570 N N . LEU A 1 73 ? -81.639 -17.248 97.881 1.00 80.19 73 LEU A N 1
ATOM 571 C CA . LEU A 1 73 ? -81.644 -17.271 96.412 1.00 80.19 73 LEU A CA 1
ATOM 572 C C . LEU A 1 73 ? -80.775 -16.154 95.810 1.00 80.19 73 LEU A C 1
ATOM 574 O O . LEU A 1 73 ? -80.100 -16.372 94.796 1.00 80.19 73 LEU A O 1
ATOM 578 N N . VAL A 1 74 ? -80.756 -14.973 96.432 1.00 81.75 74 VAL A N 1
ATOM 579 C CA . VAL A 1 74 ? -79.905 -13.843 96.023 1.00 81.75 74 VAL A CA 1
ATOM 580 C C . VAL A 1 74 ? -78.427 -14.144 96.273 1.00 81.75 74 VAL A C 1
ATOM 582 O O . VAL A 1 74 ? -77.592 -13.854 95.411 1.00 81.75 74 VAL A O 1
ATOM 585 N N . LEU A 1 75 ? -78.091 -14.780 97.398 1.00 82.19 75 LEU A N 1
ATOM 586 C CA . LEU A 1 75 ? -76.730 -15.244 97.678 1.00 82.19 75 LEU A CA 1
ATOM 587 C C . LEU A 1 75 ? -76.263 -16.255 96.625 1.00 82.19 75 LEU A C 1
ATOM 589 O O . LEU A 1 75 ? -75.189 -16.088 96.043 1.00 82.19 75 LEU A O 1
ATOM 593 N N . LYS A 1 76 ? -77.109 -17.233 96.284 1.00 83.94 76 LYS A N 1
ATOM 594 C CA . LYS A 1 76 ? -76.799 -18.237 95.257 1.00 83.94 76 LYS A CA 1
ATOM 595 C C . LYS A 1 76 ? -76.581 -17.620 93.869 1.00 83.94 76 LYS A C 1
ATOM 597 O O . LYS A 1 76 ? -75.645 -18.004 93.169 1.00 83.94 76 LYS A O 1
ATOM 602 N N . ARG A 1 77 ? -77.395 -16.636 93.463 1.00 85.31 77 ARG A N 1
ATOM 603 C CA . ARG A 1 77 ? -77.190 -15.902 92.196 1.00 85.31 77 ARG A CA 1
ATOM 604 C C . ARG A 1 77 ? -75.903 -15.081 92.200 1.00 85.31 77 ARG A C 1
ATOM 606 O O . ARG A 1 77 ? -75.196 -15.078 91.196 1.00 85.31 77 ARG A O 1
ATOM 613 N N . ASN A 1 78 ? -75.571 -14.429 93.313 1.00 85.75 78 ASN A N 1
ATOM 614 C CA . ASN A 1 78 ? -74.317 -13.686 93.444 1.00 85.75 78 ASN A CA 1
ATOM 615 C C . ASN A 1 78 ? -73.088 -14.597 93.356 1.00 85.75 78 ASN A C 1
ATOM 617 O O . ASN A 1 78 ? -72.092 -14.211 92.748 1.00 85.75 78 ASN A O 1
ATOM 621 N N . GLU A 1 79 ? -73.144 -15.812 93.906 1.00 87.62 79 GLU A N 1
ATOM 622 C CA . GLU A 1 79 ? -72.064 -16.783 93.717 1.00 87.62 79 GLU A CA 1
ATOM 623 C C . GLU A 1 79 ? -71.905 -17.207 92.256 1.00 87.62 79 GLU A C 1
ATOM 625 O O . GLU A 1 79 ? -70.781 -17.262 91.758 1.00 87.62 79 GLU A O 1
ATOM 630 N N . ILE A 1 80 ? -73.011 -17.476 91.557 1.00 89.31 80 ILE A N 1
ATOM 631 C CA . ILE A 1 80 ? -72.984 -17.848 90.135 1.00 89.31 80 ILE A CA 1
ATOM 632 C C . ILE A 1 80 ? -72.406 -16.703 89.294 1.00 89.31 80 ILE A C 1
ATOM 634 O O . ILE A 1 80 ? -71.512 -16.938 88.484 1.00 89.31 80 ILE A O 1
ATOM 638 N N . LEU A 1 81 ? -72.839 -15.461 89.530 1.00 89.88 81 LEU A N 1
ATOM 639 C CA . LEU A 1 81 ? -72.310 -14.280 88.842 1.00 89.88 81 LEU A CA 1
ATOM 640 C C . LEU A 1 81 ? -70.822 -14.063 89.133 1.00 89.88 81 LEU A C 1
ATOM 642 O O . LEU A 1 81 ? -70.060 -13.769 88.217 1.00 89.88 81 LEU A O 1
ATOM 646 N N . LYS A 1 82 ? -70.374 -14.255 90.381 1.00 90.75 82 LYS A N 1
ATOM 647 C CA . LYS A 1 82 ? -68.943 -14.195 90.721 1.00 90.75 82 LYS A CA 1
ATOM 648 C C . LYS A 1 82 ? -68.140 -15.239 89.951 1.00 90.75 82 LYS A C 1
ATOM 650 O O . LYS A 1 82 ? -67.088 -14.898 89.419 1.00 90.75 82 LYS A O 1
ATOM 655 N N . ARG A 1 83 ? -68.635 -16.479 89.851 1.00 90.56 83 ARG A N 1
ATOM 656 C CA . ARG A 1 83 ? -67.976 -17.534 89.062 1.00 90.56 83 ARG A CA 1
ATOM 657 C C . ARG A 1 83 ? -67.913 -17.167 87.578 1.00 90.56 83 ARG A C 1
ATOM 659 O O . ARG A 1 83 ? -66.837 -17.243 87.005 1.00 90.56 83 ARG A O 1
ATOM 666 N N . GLN A 1 84 ? -69.005 -16.669 86.997 1.00 91.56 84 GLN A N 1
ATOM 667 C CA . GLN A 1 84 ? -69.038 -16.225 85.596 1.00 91.56 84 GLN A CA 1
ATOM 668 C C . GLN A 1 84 ? -68.106 -15.037 85.318 1.00 91.56 84 GLN A C 1
ATOM 670 O O . GLN A 1 84 ? -67.477 -14.978 84.266 1.00 91.56 84 GLN A O 1
ATOM 675 N N . ILE A 1 85 ? -67.987 -14.092 86.255 1.00 90.56 85 ILE A N 1
ATOM 676 C CA . ILE A 1 85 ? -67.046 -12.968 86.139 1.00 90.56 85 ILE A CA 1
ATOM 677 C C . ILE A 1 85 ? -65.601 -13.471 86.170 1.00 90.56 85 ILE A C 1
ATOM 679 O O . ILE A 1 85 ? -64.782 -12.995 85.386 1.00 90.56 85 ILE A O 1
ATOM 683 N N . ILE A 1 86 ? -65.284 -14.416 87.060 1.00 92.12 86 ILE A N 1
ATOM 684 C CA . ILE A 1 86 ? -63.948 -15.021 87.142 1.00 92.12 86 ILE A CA 1
ATOM 685 C C . ILE A 1 86 ? -63.634 -15.769 85.842 1.00 92.12 86 ILE A C 1
ATOM 687 O O . ILE A 1 86 ? -62.617 -15.482 85.220 1.00 92.12 86 ILE A O 1
ATOM 691 N N . GLU A 1 87 ? -64.541 -16.627 85.379 1.00 92.69 87 GLU A N 1
ATOM 692 C CA . GLU A 1 87 ? -64.385 -17.414 84.151 1.00 92.69 87 GLU A CA 1
ATOM 693 C C . GLU A 1 87 ? -64.238 -16.526 82.904 1.00 92.69 87 GLU A C 1
ATOM 695 O O . GLU A 1 87 ? -63.328 -16.711 82.097 1.00 92.69 87 GLU A O 1
ATOM 700 N N . SER A 1 88 ? -65.069 -15.487 82.773 1.00 91.25 88 SER A N 1
ATOM 701 C CA . SER A 1 88 ? -64.968 -14.512 81.681 1.00 91.25 88 SER A CA 1
ATOM 702 C C . SER A 1 88 ? -63.650 -13.733 81.732 1.00 91.25 88 SER A C 1
ATOM 704 O O . SER A 1 88 ? -62.991 -13.545 80.710 1.00 91.25 88 SER A O 1
ATOM 706 N N . ARG A 1 89 ? -63.200 -13.327 82.926 1.00 92.44 89 ARG A N 1
ATOM 707 C CA . ARG A 1 89 ? -61.917 -12.634 83.100 1.00 92.44 89 ARG A CA 1
ATOM 708 C C . ARG A 1 89 ? -60.735 -13.527 82.728 1.00 92.44 89 ARG A C 1
ATOM 710 O O . ARG A 1 89 ? -59.806 -13.046 82.081 1.00 92.44 89 ARG A O 1
ATOM 717 N N . GLU A 1 90 ? -60.772 -14.798 83.113 1.00 92.69 90 GLU A N 1
ATOM 718 C CA . GLU A 1 90 ? -59.757 -15.788 82.749 1.00 92.69 90 GLU A CA 1
ATOM 719 C C . GLU A 1 90 ? -59.740 -16.039 81.238 1.00 92.69 90 GLU A C 1
ATOM 721 O O . GLU A 1 90 ? -58.666 -16.001 80.638 1.00 92.69 90 GLU A O 1
ATOM 726 N N . SER A 1 91 ? -60.910 -16.178 80.605 1.00 93.00 91 SER A N 1
ATOM 727 C CA . SER A 1 91 ? -61.039 -16.309 79.148 1.00 93.00 91 SER A CA 1
ATOM 728 C C . SER A 1 91 ? -60.521 -15.081 78.396 1.00 93.00 91 SER A C 1
ATOM 730 O O . SER A 1 91 ? -59.834 -15.215 77.386 1.00 93.00 91 SER A O 1
ATOM 732 N N . VAL A 1 92 ? -60.822 -13.867 78.860 1.00 92.19 92 VAL A N 1
ATOM 733 C CA . VAL A 1 92 ? -60.298 -12.641 78.238 1.00 92.19 92 VAL A CA 1
ATOM 734 C C . VAL A 1 92 ? -58.781 -12.570 78.407 1.00 92.19 92 VAL A C 1
ATOM 736 O O . VAL A 1 92 ? -58.068 -12.157 77.492 1.00 92.19 92 VAL A O 1
ATOM 739 N N . GLN A 1 93 ? -58.262 -12.991 79.562 1.00 93.25 93 GLN A N 1
ATOM 740 C CA . GLN A 1 93 ? -56.828 -12.991 79.819 1.00 93.25 93 GLN A CA 1
ATOM 741 C C . GLN A 1 93 ? -56.084 -14.053 78.998 1.00 93.25 93 GLN A C 1
ATOM 743 O O . GLN A 1 93 ? -54.975 -13.771 78.544 1.00 93.25 93 GLN A O 1
ATOM 748 N N . SER A 1 94 ? -56.662 -15.238 78.775 1.00 92.00 94 SER A N 1
ATOM 749 C CA . SER A 1 94 ? -56.064 -16.266 77.914 1.00 92.00 94 SER A CA 1
ATOM 750 C C . SER A 1 94 ? -56.008 -15.805 76.458 1.00 92.00 94 SER A C 1
ATOM 752 O O . SER A 1 94 ? -54.921 -15.783 75.885 1.00 92.00 94 SER A O 1
ATOM 754 N N . VAL A 1 95 ? -57.122 -15.308 75.908 1.00 93.12 95 VAL A N 1
ATOM 755 C CA . VAL A 1 95 ? -57.187 -14.767 74.538 1.00 93.12 95 VAL A CA 1
ATOM 756 C C . VAL A 1 95 ? -56.207 -13.610 74.355 1.00 93.12 95 VAL A C 1
ATOM 758 O O . VAL A 1 95 ? -55.511 -13.532 73.344 1.00 93.12 95 VAL A O 1
ATOM 761 N N . ARG A 1 96 ? -56.091 -12.719 75.347 1.00 91.88 96 ARG A N 1
ATOM 762 C CA . ARG A 1 96 ? -55.135 -11.609 75.291 1.00 91.88 96 ARG A CA 1
ATOM 763 C C . ARG A 1 96 ? -53.683 -12.090 75.288 1.00 91.88 96 ARG A C 1
ATOM 765 O O . ARG A 1 96 ? -52.894 -11.574 74.505 1.00 91.88 96 ARG A O 1
ATOM 772 N N . ARG A 1 97 ? -53.328 -13.081 76.114 1.00 92.69 97 ARG A N 1
ATOM 773 C CA . ARG A 1 97 ? -51.977 -13.672 76.106 1.00 92.69 97 ARG A CA 1
ATOM 774 C C . ARG A 1 97 ? -51.678 -14.361 74.778 1.00 92.69 97 ARG A C 1
ATOM 776 O O . ARG A 1 97 ? -50.585 -14.194 74.251 1.00 92.69 97 ARG A O 1
ATOM 783 N N . GLU A 1 98 ? -52.632 -15.103 74.224 1.00 92.44 98 GLU A N 1
ATOM 784 C CA . GLU A 1 98 ? -52.483 -15.743 72.912 1.00 92.44 98 GLU A CA 1
ATOM 785 C C . GLU A 1 98 ? -52.282 -14.708 71.799 1.00 92.44 98 GLU A C 1
ATOM 787 O O . GLU A 1 98 ? -51.376 -14.863 70.980 1.00 92.44 98 GLU A O 1
ATOM 792 N N . ALA A 1 99 ? -53.048 -13.613 71.812 1.00 91.94 99 ALA A N 1
ATOM 793 C CA . ALA A 1 99 ? -52.878 -12.507 70.875 1.00 91.94 99 ALA A CA 1
ATOM 794 C C . ALA A 1 99 ? -51.514 -11.813 71.038 1.00 91.94 99 ALA A C 1
ATOM 796 O O . ALA A 1 99 ? -50.836 -11.564 70.045 1.00 91.94 99 ALA A O 1
ATOM 797 N N . GLU A 1 100 ? -51.067 -11.549 72.270 1.00 93.00 100 GLU A N 1
ATOM 798 C CA . GLU A 1 100 ? -49.748 -10.961 72.548 1.00 93.00 100 GLU A CA 1
ATOM 799 C C . GLU A 1 100 ? -48.602 -11.882 72.080 1.00 93.00 100 GLU A C 1
ATOM 801 O O . GLU A 1 100 ? -47.629 -11.412 71.486 1.00 93.00 100 GLU A O 1
ATOM 806 N N . ILE A 1 101 ? -48.732 -13.203 72.256 1.00 93.81 101 ILE A N 1
ATOM 807 C CA . ILE A 1 101 ? -47.771 -14.191 71.740 1.00 93.81 101 ILE A CA 1
ATOM 808 C C . ILE A 1 101 ? -47.793 -14.225 70.205 1.00 93.81 101 ILE A C 1
ATOM 810 O O . ILE A 1 101 ? -46.731 -14.238 69.575 1.00 93.81 101 ILE A O 1
ATOM 814 N N . ALA A 1 102 ? -48.971 -14.218 69.579 1.00 92.50 102 ALA A N 1
ATOM 815 C CA . ALA A 1 102 ? -49.112 -14.211 68.124 1.00 92.50 102 ALA A CA 1
ATOM 816 C C . ALA A 1 102 ? -48.510 -12.941 67.500 1.00 92.50 102 ALA A C 1
ATOM 818 O O . ALA A 1 102 ? -47.763 -13.030 66.527 1.00 92.50 102 ALA A O 1
ATOM 819 N N . VAL A 1 103 ? -48.755 -11.772 68.098 1.00 94.44 103 VAL A N 1
ATOM 820 C CA . VAL A 1 103 ? -48.164 -10.498 67.664 1.00 94.44 103 VAL A CA 1
ATOM 821 C C . VAL A 1 103 ? -46.651 -10.518 67.856 1.00 94.44 103 VAL A C 1
ATOM 823 O O . VAL A 1 103 ? -45.925 -10.269 66.899 1.00 94.44 103 VAL A O 1
ATOM 826 N N . SER A 1 104 ? -46.148 -10.918 69.029 1.00 92.69 104 SER A N 1
ATOM 827 C CA . SER A 1 104 ? -44.701 -10.971 69.281 1.00 92.69 104 SER A CA 1
ATOM 828 C C . SER A 1 104 ? -43.975 -11.947 68.346 1.00 92.69 104 SER A C 1
ATOM 830 O O . SER A 1 104 ? -42.864 -11.679 67.882 1.00 92.69 104 SER A O 1
ATOM 832 N N . THR A 1 105 ? -44.586 -13.092 68.035 1.00 93.56 105 THR A N 1
ATOM 833 C CA . THR A 1 105 ? -44.009 -14.058 67.088 1.00 93.56 105 THR A CA 1
ATOM 834 C C . THR A 1 105 ? -44.068 -13.560 65.646 1.00 93.56 105 THR A C 1
ATOM 836 O O . THR A 1 105 ? -43.103 -13.766 64.906 1.00 93.56 105 THR A O 1
ATOM 839 N N . ALA A 1 106 ? -45.142 -12.877 65.246 1.00 93.44 106 ALA A N 1
ATOM 840 C CA . ALA A 1 106 ? -45.250 -12.235 63.940 1.00 93.44 106 ALA A CA 1
ATOM 841 C C . ALA A 1 106 ? -44.225 -11.099 63.776 1.00 93.44 106 ALA A C 1
ATOM 843 O O . ALA A 1 106 ? -43.533 -11.059 62.761 1.00 93.44 106 ALA A O 1
ATOM 844 N N . GLU A 1 107 ? -44.055 -10.247 64.790 1.00 93.38 107 GLU A N 1
ATOM 845 C CA . GLU A 1 107 ? -43.045 -9.182 64.815 1.00 93.38 107 GLU A CA 1
ATOM 846 C C . GLU A 1 107 ? -41.630 -9.751 64.698 1.00 93.38 107 GLU A C 1
ATOM 848 O O . GLU A 1 107 ? -40.872 -9.325 63.829 1.00 93.38 107 GLU A O 1
ATOM 853 N N . LYS A 1 108 ? -41.285 -10.780 65.485 1.00 94.75 108 LYS A N 1
ATOM 854 C CA . LYS A 1 108 ? -39.971 -11.441 65.392 1.00 94.75 108 LYS A CA 1
ATOM 855 C C . LYS A 1 108 ? -39.720 -12.050 64.013 1.00 94.75 108 LYS A C 1
ATOM 857 O O . LYS A 1 108 ? -38.611 -11.936 63.490 1.00 94.75 108 LYS A O 1
ATOM 862 N N . LYS A 1 109 ? -40.730 -12.688 63.408 1.00 94.50 109 LYS A N 1
ATOM 863 C CA . LYS A 1 109 ? -40.625 -13.242 62.048 1.00 94.50 109 LYS A CA 1
ATOM 864 C C . LYS A 1 109 ? -40.429 -12.138 61.013 1.00 94.50 109 LYS A C 1
ATOM 866 O O . LYS A 1 109 ? -39.514 -12.244 60.200 1.00 94.50 109 LYS A O 1
ATOM 871 N N . ALA A 1 110 ? -41.221 -11.071 61.075 1.00 92.69 110 ALA A N 1
ATOM 872 C CA . ALA A 1 110 ? -41.084 -9.924 60.184 1.00 92.69 110 ALA A CA 1
ATOM 873 C C . ALA A 1 110 ? -39.702 -9.267 60.324 1.00 92.69 110 ALA A C 1
ATOM 875 O O . ALA A 1 110 ? -39.039 -9.008 59.323 1.00 92.69 110 ALA A O 1
ATOM 876 N N . GLU A 1 111 ? -39.214 -9.081 61.552 1.00 93.62 111 GLU A N 1
ATOM 877 C CA . GLU A 1 111 ? -37.892 -8.508 61.801 1.00 93.62 111 GLU A CA 1
ATOM 878 C C . GLU A 1 111 ? -36.769 -9.418 61.275 1.00 93.62 111 GLU A C 1
ATOM 880 O O . GLU A 1 111 ? -35.815 -8.933 60.662 1.00 93.62 111 GLU A O 1
ATOM 885 N N . SER A 1 112 ? -36.892 -10.742 61.435 1.00 94.38 112 SER A N 1
ATOM 886 C CA . SER A 1 112 ? -35.937 -11.693 60.851 1.00 94.38 112 SER A CA 1
ATOM 887 C C . SER A 1 112 ? -35.941 -11.668 59.319 1.00 94.38 112 SER A C 1
ATOM 889 O O . SER A 1 112 ? -34.866 -11.608 58.724 1.00 94.38 112 SER A O 1
ATOM 891 N N . ALA A 1 113 ? -37.117 -11.604 58.686 1.00 94.88 113 ALA A N 1
ATOM 892 C CA . ALA A 1 113 ? -37.255 -11.541 57.233 1.00 94.88 113 ALA A CA 1
ATOM 893 C C . ALA A 1 113 ? -36.688 -10.231 56.665 1.00 94.88 113 ALA A C 1
ATOM 895 O O . ALA A 1 113 ? -35.977 -10.242 55.663 1.00 94.88 113 ALA A O 1
ATOM 896 N N . ILE A 1 114 ? -36.919 -9.099 57.341 1.00 93.50 114 ILE A N 1
ATOM 897 C CA . ILE A 1 114 ? -36.323 -7.805 56.975 1.00 93.50 114 ILE A CA 1
ATOM 898 C C . ILE A 1 114 ? -34.797 -7.859 57.109 1.00 93.50 114 ILE A C 1
ATOM 900 O O . ILE A 1 114 ? -34.082 -7.362 56.236 1.00 93.50 114 ILE A O 1
ATOM 904 N N . ARG A 1 115 ? -34.269 -8.467 58.180 1.00 93.88 115 ARG A N 1
ATOM 905 C CA . ARG A 1 115 ? -32.816 -8.632 58.360 1.00 93.88 115 ARG A CA 1
ATOM 906 C C . ARG A 1 115 ? -32.203 -9.506 57.271 1.00 93.88 115 ARG A C 1
ATOM 908 O O . ARG A 1 115 ? -31.128 -9.168 56.779 1.00 93.88 115 ARG A O 1
ATOM 915 N N . GLU A 1 116 ? -32.859 -10.597 56.896 1.00 94.56 116 GLU A N 1
ATOM 916 C CA . GLU A 1 116 ? -32.405 -11.491 55.829 1.00 94.56 116 GLU A CA 1
ATOM 917 C C . GLU A 1 116 ? -32.434 -10.797 54.464 1.00 94.56 116 GLU A C 1
ATOM 919 O O . GLU A 1 116 ? -31.397 -10.713 53.806 1.00 94.56 116 GLU A O 1
ATOM 924 N N . ALA A 1 117 ? -33.553 -10.162 54.105 1.00 94.25 117 ALA A N 1
ATOM 925 C CA . ALA A 1 117 ? -33.674 -9.380 52.876 1.00 94.25 117 ALA A CA 1
ATOM 926 C C . ALA A 1 117 ? -32.626 -8.258 52.798 1.00 94.25 117 ALA A C 1
ATOM 928 O O . ALA A 1 117 ? -32.031 -8.015 51.748 1.00 94.25 117 ALA A O 1
ATOM 929 N N . ARG A 1 118 ? -32.328 -7.590 53.922 1.00 94.44 118 ARG A N 1
ATOM 930 C CA . ARG A 1 118 ? -31.285 -6.555 53.977 1.00 94.44 118 ARG A CA 1
ATOM 931 C C . ARG A 1 118 ? -29.886 -7.132 53.758 1.00 94.44 118 ARG A C 1
ATOM 933 O O . ARG A 1 118 ? -29.066 -6.485 53.101 1.00 94.44 118 ARG A O 1
ATOM 940 N N . ARG A 1 119 ? -29.599 -8.327 54.286 1.00 94.38 119 ARG A N 1
ATOM 941 C CA . ARG A 1 119 ? -28.326 -9.031 54.051 1.00 94.38 119 ARG A CA 1
ATOM 942 C C . ARG A 1 119 ? -28.188 -9.433 52.588 1.00 94.38 119 ARG A C 1
ATOM 944 O O . ARG A 1 119 ? -27.157 -9.127 51.997 1.00 94.38 119 ARG A O 1
ATOM 951 N N . GLU A 1 120 ? -29.224 -10.024 52.000 1.00 94.75 120 GLU A N 1
ATOM 952 C CA . GLU A 1 120 ? -29.223 -10.416 50.589 1.00 94.75 120 GLU A CA 1
ATOM 953 C C . GLU A 1 120 ? -29.058 -9.198 49.672 1.00 94.75 120 GLU A C 1
ATOM 955 O O . GLU A 1 120 ? -28.212 -9.203 48.783 1.00 94.75 120 GLU A O 1
ATOM 960 N N . TYR A 1 121 ? -29.788 -8.109 49.934 1.00 93.06 121 TYR A N 1
ATOM 961 C CA . TYR A 1 121 ? -29.635 -6.858 49.192 1.00 93.06 121 TYR A CA 1
ATOM 962 C C . TYR A 1 121 ? -28.207 -6.308 49.278 1.00 93.06 121 TYR A C 1
ATOM 964 O O . TYR A 1 121 ? -27.640 -5.883 48.274 1.00 93.06 121 TYR A O 1
ATOM 972 N N . THR A 1 122 ? -27.597 -6.345 50.467 1.00 92.69 122 THR A N 1
ATOM 973 C CA . THR A 1 122 ? -26.218 -5.874 50.659 1.00 92.69 122 THR A CA 1
ATOM 974 C C . THR A 1 122 ? -25.224 -6.758 49.901 1.00 92.69 122 THR A C 1
ATOM 976 O O . THR A 1 122 ? -24.350 -6.232 49.218 1.00 92.69 122 THR A O 1
ATOM 979 N N . GLN A 1 123 ? -25.386 -8.084 49.940 1.00 94.19 123 GLN A N 1
ATOM 980 C CA . GLN A 1 123 ? -24.545 -9.017 49.181 1.00 94.19 123 GLN A CA 1
ATOM 981 C C . GLN A 1 123 ? -24.707 -8.841 47.667 1.00 94.19 123 GLN A C 1
ATOM 983 O O . GLN A 1 123 ? -23.714 -8.730 46.949 1.00 94.19 123 GLN A O 1
ATOM 988 N N . ARG A 1 124 ? -25.946 -8.744 47.168 1.00 93.62 124 ARG A N 1
ATOM 989 C CA . ARG A 1 124 ? -26.220 -8.463 45.750 1.00 93.62 124 ARG A CA 1
ATOM 990 C C . ARG A 1 124 ? -25.607 -7.135 45.316 1.00 93.62 124 ARG A C 1
ATOM 992 O O . ARG A 1 124 ? -25.010 -7.057 44.252 1.00 93.62 124 ARG A O 1
ATOM 999 N N . LYS A 1 125 ? -25.690 -6.100 46.152 1.00 93.94 125 LYS A N 1
ATOM 1000 C CA . LYS A 1 125 ? -25.077 -4.801 45.861 1.00 93.94 125 LYS A CA 1
ATOM 1001 C C . LYS A 1 125 ? -23.552 -4.884 45.764 1.00 93.94 125 LYS A C 1
ATOM 1003 O O . LYS A 1 125 ? -22.983 -4.283 44.862 1.00 93.94 125 LYS A O 1
ATOM 1008 N N . GLU A 1 126 ? -22.889 -5.607 46.663 1.00 92.31 126 GLU A N 1
ATOM 1009 C CA . GLU A 1 126 ? -21.430 -5.783 46.599 1.00 92.31 126 GLU A CA 1
ATOM 1010 C C . GLU A 1 126 ? -21.003 -6.638 45.396 1.00 92.31 126 GLU A C 1
ATOM 1012 O O . GLU A 1 126 ? -20.080 -6.265 44.678 1.00 92.31 126 GLU A O 1
ATOM 1017 N N . THR A 1 127 ? -21.711 -7.733 45.105 1.00 93.25 127 THR A N 1
ATOM 1018 C CA . THR A 1 127 ? -21.426 -8.563 43.916 1.00 93.25 127 THR A CA 1
ATOM 1019 C C . THR A 1 127 ? -21.616 -7.797 42.607 1.00 93.25 127 THR A C 1
ATOM 1021 O O . THR A 1 127 ? -20.787 -7.931 41.712 1.00 93.25 127 THR A O 1
ATOM 1024 N N . LEU A 1 128 ? -22.641 -6.942 42.507 1.00 93.75 128 LEU A N 1
ATOM 1025 C CA . LEU A 1 128 ? -22.844 -6.075 41.343 1.00 93.75 128 LEU A CA 1
ATOM 1026 C C . LEU A 1 128 ? -21.694 -5.082 41.151 1.00 93.75 128 LEU A C 1
ATOM 1028 O O . LEU A 1 128 ? -21.233 -4.922 40.028 1.00 93.75 128 LEU A O 1
ATOM 1032 N N . LYS A 1 129 ? -21.178 -4.474 42.227 1.00 93.38 129 LYS A N 1
ATOM 1033 C CA . LYS A 1 129 ? -20.004 -3.588 42.133 1.00 93.38 129 LYS A CA 1
ATOM 1034 C C . LYS A 1 129 ? -18.768 -4.324 41.621 1.00 93.38 129 LYS A C 1
ATOM 1036 O O . LYS A 1 129 ? -18.042 -3.789 40.792 1.00 93.38 129 LYS A O 1
ATOM 1041 N N . ILE A 1 130 ? -18.516 -5.536 42.121 1.00 93.81 130 ILE A N 1
ATOM 1042 C CA . ILE A 1 130 ? -17.376 -6.353 41.674 1.00 93.81 130 ILE A CA 1
ATOM 1043 C C . ILE A 1 130 ? -17.528 -6.685 40.186 1.00 93.81 130 ILE A C 1
ATOM 1045 O O . ILE A 1 130 ? -16.576 -6.535 39.426 1.00 93.81 130 ILE A O 1
ATOM 1049 N N . LEU A 1 131 ? -18.737 -7.065 39.764 1.00 94.12 131 LEU A N 1
ATOM 1050 C CA . LEU A 1 131 ? -19.033 -7.378 38.370 1.00 94.12 131 LEU A CA 1
ATOM 1051 C C . LEU A 1 131 ? -18.872 -6.156 37.453 1.00 94.12 131 LEU A C 1
ATOM 1053 O O . LEU A 1 131 ? -18.343 -6.296 36.358 1.00 94.12 131 LEU A O 1
ATOM 1057 N N . GLU A 1 132 ? -19.290 -4.962 37.882 1.00 90.50 132 GLU A N 1
ATOM 1058 C CA . GLU A 1 132 ? -19.085 -3.718 37.123 1.00 90.50 132 GLU A CA 1
ATOM 1059 C C . GLU A 1 132 ? -17.596 -3.422 36.902 1.00 90.50 132 GLU A C 1
ATOM 1061 O O . GLU A 1 132 ? -17.199 -3.068 35.791 1.00 90.50 132 GLU A O 1
ATOM 1066 N N . VAL A 1 133 ? -16.763 -3.6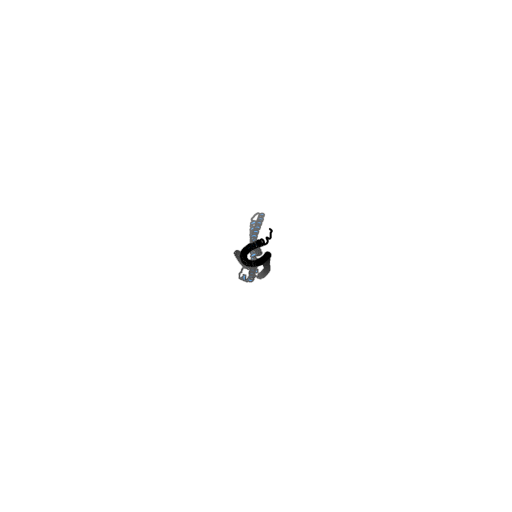13 37.931 1.00 93.25 133 VAL A N 1
ATOM 1067 C CA . VAL A 1 133 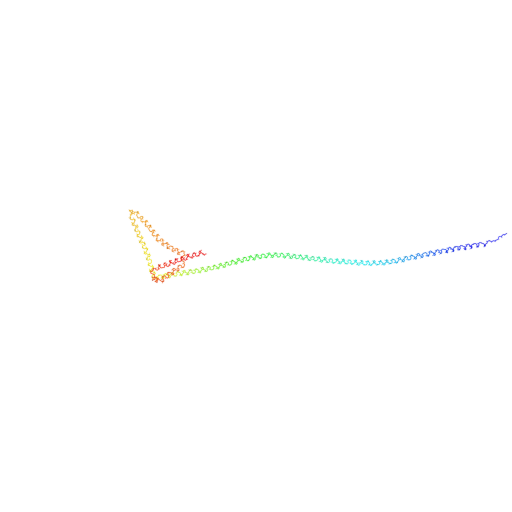? -15.306 -3.438 37.818 1.00 93.25 133 VAL A CA 1
ATOM 1068 C C . VAL A 1 133 ? -14.708 -4.469 36.858 1.00 93.25 133 VAL A C 1
ATOM 1070 O O . VAL A 1 133 ? -13.982 -4.092 35.941 1.00 93.25 133 VAL A O 1
ATOM 1073 N N . GLU A 1 134 ? -15.054 -5.750 37.009 1.00 92.62 134 GLU A N 1
ATOM 1074 C CA . GLU A 1 134 ? -14.550 -6.825 36.143 1.00 92.62 134 GLU A CA 1
ATOM 1075 C C . GLU A 1 134 ? -14.984 -6.636 34.679 1.00 92.62 134 GLU A C 1
ATOM 1077 O O . GLU A 1 134 ? -14.191 -6.835 33.755 1.00 92.62 134 GLU A O 1
ATOM 1082 N N . LEU A 1 135 ? -16.226 -6.201 34.445 1.00 92.50 135 LEU A N 1
ATOM 1083 C CA . LEU A 1 135 ? -16.719 -5.879 33.107 1.00 92.50 135 LEU A CA 1
ATOM 1084 C C . LEU A 1 135 ? -15.966 -4.692 32.499 1.00 92.50 135 LEU A C 1
ATOM 1086 O O . LEU A 1 135 ? -15.587 -4.774 31.331 1.00 92.50 135 LEU A O 1
ATOM 1090 N N . GLY A 1 136 ? -15.682 -3.642 33.275 1.00 89.56 136 GLY A N 1
ATOM 1091 C CA . GLY A 1 136 ? -14.876 -2.505 32.819 1.00 89.56 136 GLY A CA 1
ATOM 1092 C C . GLY A 1 136 ? -13.432 -2.893 32.472 1.00 89.56 136 GLY A C 1
ATOM 1093 O O . GLY A 1 136 ? -12.903 -2.503 31.427 1.00 89.56 136 GLY A O 1
ATOM 1094 N N . GLU A 1 137 ? -12.787 -3.725 33.293 1.00 92.25 137 GLU A N 1
ATOM 1095 C CA . GLU A 1 137 ? -11.454 -4.271 32.997 1.00 92.25 137 GLU A CA 1
ATOM 1096 C C . GLU A 1 137 ? -11.468 -5.144 31.735 1.00 92.25 137 GLU A C 1
ATOM 1098 O O . GLU A 1 137 ? -10.582 -5.051 30.881 1.00 92.25 137 GLU A O 1
ATOM 1103 N N . ARG A 1 138 ? -12.509 -5.962 31.560 1.00 89.81 138 ARG A N 1
ATOM 1104 C CA . ARG A 1 138 ? -12.663 -6.795 30.367 1.00 89.81 138 ARG A CA 1
ATOM 1105 C C . ARG A 1 138 ? -12.911 -5.958 29.114 1.00 89.81 138 ARG A C 1
ATOM 1107 O O . ARG A 1 138 ? -12.333 -6.264 28.073 1.00 89.81 138 ARG A O 1
ATOM 1114 N N . GLU A 1 139 ? -13.719 -4.906 29.201 1.00 89.88 139 GLU A N 1
ATOM 1115 C CA . GLU A 1 139 ? -13.992 -3.987 28.092 1.00 89.88 139 GLU A CA 1
ATOM 1116 C C . GLU A 1 139 ? -12.721 -3.246 27.657 1.00 89.88 139 GLU A C 1
ATOM 1118 O O . GLU A 1 139 ? -12.381 -3.228 26.471 1.00 89.88 139 GLU A O 1
ATOM 1123 N N . THR A 1 140 ? -11.946 -2.721 28.611 1.00 90.44 140 THR A N 1
ATOM 1124 C CA . THR A 1 140 ? -10.658 -2.075 28.309 1.00 90.44 140 THR A CA 1
ATOM 1125 C C . THR A 1 140 ? -9.646 -3.055 27.705 1.00 90.44 140 THR A C 1
ATOM 1127 O O . THR A 1 140 ? -8.956 -2.707 26.742 1.00 90.44 140 THR A O 1
ATOM 1130 N N . ALA A 1 141 ? -9.595 -4.301 28.188 1.00 91.00 141 ALA A N 1
ATOM 1131 C CA . ALA A 1 141 ? -8.745 -5.346 27.623 1.00 91.00 141 ALA A CA 1
ATOM 1132 C C . ALA A 1 141 ? -9.160 -5.744 26.194 1.00 91.00 141 ALA A C 1
ATOM 1134 O O . ALA A 1 141 ? -8.295 -5.940 25.335 1.00 91.00 141 ALA A O 1
ATOM 1135 N N . VAL A 1 142 ? -10.465 -5.851 25.919 1.00 92.62 142 VAL A N 1
ATOM 1136 C CA . VAL A 1 142 ? -10.995 -6.128 24.573 1.00 92.62 142 VAL A CA 1
ATOM 1137 C C . VAL A 1 142 ? -10.676 -4.971 23.630 1.00 92.62 142 VAL A C 1
ATOM 1139 O O . VAL A 1 142 ? -10.065 -5.210 22.592 1.00 92.62 142 VAL A O 1
ATOM 1142 N N . SER A 1 143 ? -10.957 -3.727 24.027 1.00 91.50 143 SER A N 1
ATOM 1143 C CA . SER A 1 143 ? -10.623 -2.538 23.229 1.00 91.50 143 SER A CA 1
ATOM 1144 C C . SER A 1 143 ? -9.118 -2.445 22.936 1.00 91.50 143 SER A C 1
ATOM 1146 O O . SER A 1 143 ? -8.700 -2.119 21.822 1.00 91.50 143 SER A O 1
ATOM 1148 N N . GLY A 1 144 ? -8.269 -2.790 23.911 1.00 90.94 144 GLY A N 1
ATOM 1149 C CA . GLY A 1 144 ? -6.820 -2.867 23.723 1.00 90.94 144 GLY A CA 1
ATOM 1150 C C . GLY A 1 144 ? -6.407 -3.922 22.691 1.00 90.94 144 GLY A C 1
ATOM 1151 O O . GLY A 1 144 ? -5.569 -3.645 21.828 1.00 90.94 144 GLY A O 1
ATOM 1152 N N . ARG A 1 145 ? -7.016 -5.114 22.739 1.00 92.44 145 ARG A N 1
ATOM 1153 C CA . ARG A 1 145 ? -6.777 -6.190 21.763 1.00 92.44 145 ARG A CA 1
ATOM 1154 C C . ARG A 1 145 ? -7.253 -5.815 20.366 1.00 92.44 145 ARG A C 1
ATOM 1156 O O . ARG A 1 145 ? -6.505 -6.046 19.422 1.00 92.44 145 ARG A O 1
ATOM 1163 N N . GLU A 1 146 ? -8.429 -5.209 20.235 1.00 92.88 146 GLU A N 1
ATOM 1164 C CA . GLU A 1 146 ? -8.954 -4.732 18.950 1.00 92.88 146 GLU A CA 1
ATOM 1165 C C . GLU A 1 146 ? -7.997 -3.732 18.301 1.00 92.88 146 GLU A C 1
ATOM 1167 O O . GLU A 1 146 ? -7.588 -3.933 17.159 1.00 92.88 146 GLU A O 1
ATOM 1172 N N . LYS A 1 147 ? -7.521 -2.733 19.058 1.00 91.88 147 LYS A N 1
ATOM 1173 C CA . LYS A 1 147 ? -6.532 -1.758 18.566 1.00 91.88 147 LYS A CA 1
ATOM 1174 C C . LYS A 1 147 ? -5.208 -2.402 18.152 1.00 91.88 147 LYS A C 1
ATOM 1176 O O . LYS A 1 147 ? -4.578 -1.953 17.195 1.00 91.88 147 LYS A O 1
ATOM 1181 N N . MET A 1 148 ? -4.734 -3.419 18.876 1.00 93.25 148 MET A N 1
ATOM 1182 C CA . MET A 1 148 ? -3.519 -4.142 18.479 1.00 93.25 148 MET A CA 1
ATOM 1183 C C . MET A 1 148 ? -3.730 -4.952 17.202 1.00 93.25 148 MET A C 1
ATOM 1185 O O . MET A 1 148 ? -2.855 -4.964 16.337 1.00 93.25 148 MET A O 1
ATOM 1189 N N . LEU A 1 149 ? -4.885 -5.600 17.073 1.00 93.75 149 LEU A N 1
ATOM 1190 C CA . LEU A 1 149 ? -5.226 -6.415 15.915 1.00 93.75 149 LEU A CA 1
ATOM 1191 C C . LEU A 1 149 ? -5.415 -5.541 14.669 1.00 93.75 149 LEU A C 1
ATOM 1193 O O . LEU A 1 149 ? -4.896 -5.880 13.611 1.00 93.75 149 LEU A O 1
ATOM 1197 N N . GLU A 1 150 ? -6.043 -4.373 14.813 1.00 94.00 150 GLU A N 1
ATOM 1198 C CA . GLU A 1 150 ? -6.158 -3.363 13.759 1.00 94.00 150 GLU A CA 1
ATOM 1199 C C . GLU A 1 150 ? -4.778 -2.883 13.285 1.00 94.00 150 GLU A C 1
ATOM 1201 O O . GLU A 1 150 ? -4.487 -2.922 12.088 1.00 94.00 150 GLU A O 1
ATOM 1206 N N . LYS A 1 151 ? -3.876 -2.531 14.214 1.00 93.81 151 LYS A N 1
ATOM 1207 C CA . LYS A 1 151 ? -2.493 -2.144 13.878 1.00 93.81 151 LYS A CA 1
ATOM 1208 C C . LYS A 1 151 ? -1.722 -3.259 13.175 1.00 93.81 151 LYS A C 1
ATOM 1210 O O . LYS A 1 151 ? -0.960 -2.984 12.247 1.00 93.81 151 LYS A O 1
ATOM 1215 N N . GLU A 1 152 ? -1.891 -4.507 13.602 1.00 95.62 152 GLU A N 1
ATOM 1216 C CA . GLU A 1 152 ? -1.236 -5.660 12.978 1.00 95.62 152 GLU A CA 1
ATOM 1217 C C . GLU A 1 152 ? -1.786 -5.919 11.567 1.00 95.62 152 GLU A C 1
ATOM 1219 O O . GLU A 1 152 ? -1.011 -6.138 10.634 1.00 95.62 152 GLU A O 1
ATOM 1224 N N . VAL A 1 153 ? -3.106 -5.823 11.372 1.00 95.06 153 VAL A N 1
ATOM 1225 C CA . VAL A 1 153 ? -3.748 -5.935 10.053 1.00 95.06 153 VAL A CA 1
ATOM 1226 C C . VAL A 1 153 ? -3.280 -4.817 9.122 1.00 95.06 153 VAL A C 1
ATOM 1228 O O . VAL A 1 153 ? -2.919 -5.091 7.974 1.00 95.06 153 VAL A O 1
ATOM 1231 N N . GLU A 1 154 ? -3.213 -3.573 9.599 1.00 95.00 154 GLU A N 1
ATOM 1232 C CA . GLU A 1 154 ? -2.708 -2.438 8.822 1.00 95.00 154 GLU A CA 1
ATOM 1233 C C . GLU A 1 154 ? -1.234 -2.643 8.442 1.00 95.00 154 GLU A C 1
ATOM 1235 O O . GLU A 1 154 ? -0.847 -2.477 7.278 1.00 95.00 154 GLU A O 1
ATOM 1240 N N . ARG A 1 155 ? -0.401 -3.065 9.402 1.00 94.62 155 ARG A N 1
ATOM 1241 C CA . ARG A 1 155 ? 1.020 -3.351 9.180 1.00 94.62 155 ARG A CA 1
ATOM 1242 C C . ARG A 1 155 ? 1.210 -4.452 8.137 1.00 94.62 155 ARG A C 1
ATOM 1244 O O . ARG A 1 155 ? 1.996 -4.259 7.205 1.00 94.62 155 ARG A O 1
ATOM 1251 N N . ARG A 1 156 ? 0.484 -5.568 8.259 1.00 95.25 156 ARG A N 1
ATOM 1252 C CA . ARG A 1 156 ? 0.525 -6.683 7.300 1.00 95.25 156 ARG A CA 1
ATOM 1253 C C . ARG A 1 156 ? 0.045 -6.261 5.921 1.00 95.25 156 ARG A C 1
ATOM 1255 O O . ARG A 1 156 ? 0.704 -6.576 4.936 1.00 95.25 156 ARG A O 1
ATOM 1262 N N . SER A 1 157 ? -1.039 -5.496 5.838 1.00 92.75 157 SER A N 1
ATOM 1263 C CA . SER A 1 157 ? -1.566 -4.994 4.564 1.00 92.75 157 SER A CA 1
ATOM 1264 C C . SER A 1 157 ? -0.546 -4.102 3.855 1.00 92.75 157 SER A C 1
ATOM 1266 O O . SER A 1 157 ? -0.244 -4.315 2.680 1.00 92.75 157 SER A O 1
ATOM 1268 N N . LYS A 1 158 ? 0.077 -3.163 4.581 1.00 94.94 158 LYS A N 1
ATOM 1269 C CA . LYS A 1 158 ? 1.160 -2.323 4.042 1.00 94.94 158 LYS A CA 1
ATOM 1270 C C . LYS A 1 158 ? 2.369 -3.149 3.605 1.00 94.94 158 LYS A C 1
ATOM 1272 O O . LYS A 1 158 ? 2.985 -2.821 2.596 1.00 94.94 158 LYS A O 1
ATOM 1277 N N . GLN A 1 159 ? 2.722 -4.201 4.343 1.00 95.94 159 GLN A N 1
ATOM 1278 C CA . GLN A 1 159 ? 3.823 -5.088 3.973 1.00 95.94 159 GLN A CA 1
ATOM 1279 C C . GLN A 1 159 ? 3.515 -5.872 2.693 1.00 95.94 159 GLN A C 1
ATOM 1281 O O . GLN A 1 159 ? 4.318 -5.829 1.773 1.00 95.94 159 GLN A O 1
ATOM 1286 N N . ILE A 1 160 ? 2.328 -6.474 2.576 1.00 95.94 160 ILE A N 1
ATOM 1287 C CA . ILE A 1 160 ? 1.902 -7.191 1.363 1.00 95.94 160 ILE A CA 1
ATOM 1288 C C . ILE A 1 160 ? 1.934 -6.266 0.141 1.00 95.94 160 ILE A C 1
ATOM 1290 O O . ILE A 1 160 ? 2.401 -6.667 -0.925 1.00 95.94 160 ILE A O 1
ATOM 1294 N N . ILE A 1 161 ? 1.450 -5.028 0.279 1.00 94.69 161 ILE A N 1
ATOM 1295 C CA . ILE A 1 161 ? 1.479 -4.044 -0.812 1.00 94.69 161 ILE A CA 1
ATOM 1296 C C . ILE A 1 161 ? 2.922 -3.712 -1.199 1.00 94.69 161 ILE A C 1
ATOM 1298 O O . ILE A 1 161 ? 3.242 -3.724 -2.387 1.00 94.69 161 ILE A O 1
ATOM 1302 N N . ARG A 1 162 ? 3.801 -3.453 -0.220 1.00 96.06 162 ARG A N 1
ATOM 1303 C CA . ARG A 1 162 ? 5.222 -3.177 -0.481 1.00 96.06 162 ARG A CA 1
ATOM 1304 C C . ARG A 1 162 ? 5.919 -4.352 -1.161 1.00 96.06 162 ARG A C 1
ATOM 1306 O O . ARG A 1 162 ? 6.596 -4.137 -2.160 1.00 96.06 162 ARG A O 1
ATOM 1313 N N . ASP A 1 163 ? 5.703 -5.571 -0.683 1.00 96.12 163 ASP A N 1
ATOM 1314 C CA . ASP A 1 163 ? 6.324 -6.776 -1.237 1.00 96.12 163 ASP A CA 1
ATOM 1315 C C . ASP A 1 163 ? 5.850 -7.026 -2.678 1.00 96.12 163 ASP A C 1
ATOM 1317 O O . ASP A 1 163 ? 6.653 -7.325 -3.569 1.00 96.12 163 ASP A O 1
ATOM 1321 N N . LYS A 1 164 ? 4.551 -6.828 -2.951 1.00 94.56 164 LYS A N 1
ATOM 1322 C CA . LYS A 1 164 ? 4.006 -6.883 -4.316 1.00 94.56 164 LYS A CA 1
ATOM 1323 C C . LYS A 1 164 ? 4.619 -5.809 -5.206 1.00 94.56 164 LYS A C 1
ATOM 1325 O O . LYS A 1 164 ? 5.042 -6.125 -6.315 1.00 94.56 164 LYS A O 1
ATOM 1330 N N . LEU A 1 165 ? 4.700 -4.567 -4.732 1.00 95.62 165 LEU A N 1
ATOM 1331 C CA . LEU A 1 165 ? 5.281 -3.463 -5.493 1.00 95.62 165 LEU A CA 1
ATOM 1332 C C . LEU A 1 165 ? 6.754 -3.728 -5.822 1.00 95.62 165 LEU A C 1
ATOM 1334 O O . LEU A 1 165 ? 7.151 -3.594 -6.975 1.00 95.62 165 LEU A O 1
ATOM 1338 N N . GLN A 1 166 ? 7.537 -4.193 -4.848 1.00 95.50 166 GLN A N 1
ATOM 1339 C CA . GLN A 1 166 ? 8.940 -4.552 -5.045 1.00 95.50 166 GLN A CA 1
ATOM 1340 C C . GLN A 1 166 ? 9.096 -5.705 -6.045 1.00 95.50 166 GLN A C 1
ATOM 1342 O O . GLN A 1 166 ? 9.996 -5.686 -6.890 1.00 95.50 166 GLN A O 1
ATOM 1347 N N . THR A 1 167 ? 8.208 -6.700 -5.990 1.00 94.62 167 THR A N 1
ATOM 1348 C CA . THR A 1 167 ? 8.194 -7.816 -6.946 1.00 94.62 167 THR A CA 1
ATOM 1349 C C . THR A 1 167 ? 7.894 -7.322 -8.361 1.00 94.62 167 THR A C 1
ATOM 1351 O O . THR A 1 167 ? 8.631 -7.654 -9.294 1.00 94.62 167 THR A O 1
ATOM 1354 N N . PHE A 1 168 ? 6.867 -6.481 -8.528 1.00 95.62 168 PHE A N 1
ATOM 1355 C CA . PHE A 1 168 ? 6.527 -5.878 -9.817 1.00 95.62 168 PHE A CA 1
ATOM 1356 C C . PHE A 1 168 ? 7.653 -5.001 -10.353 1.00 95.62 168 PHE A C 1
ATOM 1358 O O . PHE A 1 168 ? 8.012 -5.122 -11.523 1.00 95.62 168 PHE A O 1
ATOM 1365 N N . GLU A 1 169 ? 8.261 -4.171 -9.509 1.00 94.88 169 GLU A N 1
ATOM 1366 C CA . GLU A 1 169 ? 9.375 -3.315 -9.903 1.00 94.88 169 GLU A CA 1
ATOM 1367 C C . GLU A 1 169 ? 10.583 -4.149 -10.346 1.00 94.88 169 GLU A C 1
ATOM 1369 O O . GLU A 1 169 ? 11.205 -3.868 -11.371 1.00 94.88 169 GLU A O 1
ATOM 1374 N N . THR A 1 170 ? 10.889 -5.225 -9.620 1.00 94.69 170 THR A N 1
ATOM 1375 C CA . THR A 1 170 ? 11.991 -6.130 -9.964 1.00 94.69 170 THR A CA 1
ATOM 1376 C C . THR A 1 170 ? 11.732 -6.833 -11.295 1.00 94.69 170 THR A C 1
ATOM 1378 O O . THR A 1 170 ? 12.631 -6.905 -12.141 1.00 94.69 170 THR A O 1
ATOM 1381 N N . HIS A 1 171 ? 10.504 -7.314 -11.513 1.00 93.88 171 HIS A N 1
ATOM 1382 C CA . HIS A 1 171 ? 10.097 -7.938 -12.769 1.00 93.88 171 HIS A CA 1
ATOM 1383 C C . HIS A 1 171 ? 10.171 -6.942 -13.932 1.00 93.88 171 HIS A C 1
ATOM 1385 O O . HIS A 1 171 ? 10.800 -7.225 -14.952 1.00 93.88 171 HIS A O 1
ATOM 1391 N N . TYR A 1 172 ? 9.614 -5.744 -13.755 1.00 93.50 172 TYR A N 1
ATOM 1392 C CA . TYR A 1 172 ? 9.653 -4.672 -14.745 1.00 93.50 172 TYR A CA 1
ATOM 1393 C C . TYR A 1 172 ? 11.089 -4.266 -15.086 1.00 93.50 172 TYR A C 1
ATOM 1395 O O . TYR A 1 172 ? 11.452 -4.186 -16.255 1.00 93.50 172 TYR A O 1
ATOM 1403 N N . ARG A 1 173 ? 11.958 -4.089 -14.085 1.00 90.75 173 ARG A N 1
ATOM 1404 C CA . ARG A 1 173 ? 13.371 -3.738 -14.288 1.00 90.75 173 ARG A CA 1
ATOM 1405 C C . ARG A 1 173 ? 14.143 -4.841 -15.010 1.00 90.75 173 ARG A C 1
ATOM 1407 O O . ARG A 1 173 ? 15.067 -4.548 -15.769 1.00 90.75 173 ARG A O 1
ATOM 1414 N N . ARG A 1 174 ? 13.821 -6.114 -14.763 1.00 92.56 174 ARG A N 1
ATOM 1415 C CA . ARG A 1 174 ? 14.403 -7.244 -15.504 1.00 92.56 174 ARG A CA 1
ATOM 1416 C C . ARG A 1 174 ? 13.933 -7.231 -16.958 1.00 92.56 174 ARG A C 1
ATOM 1418 O O . ARG A 1 174 ? 14.775 -7.287 -17.847 1.00 92.56 174 ARG A O 1
ATOM 1425 N N . MET A 1 175 ? 12.631 -7.075 -17.181 1.00 91.00 175 MET A N 1
ATOM 1426 C CA . MET A 1 175 ? 12.040 -7.004 -18.517 1.00 91.00 175 MET A CA 1
ATOM 1427 C C . MET A 1 175 ? 12.606 -5.828 -19.322 1.00 91.00 175 MET A C 1
ATOM 1429 O O . MET A 1 175 ? 13.065 -6.008 -20.443 1.00 91.00 175 MET A O 1
ATOM 1433 N N . ARG A 1 176 ? 12.672 -4.634 -18.720 1.00 88.00 176 ARG A N 1
ATOM 1434 C CA . ARG A 1 176 ? 13.217 -3.420 -19.341 1.00 88.00 176 ARG A CA 1
ATOM 1435 C C . ARG A 1 176 ? 14.679 -3.582 -19.749 1.00 88.00 176 ARG A C 1
ATOM 1437 O O . ARG A 1 176 ? 15.049 -3.152 -20.834 1.00 88.00 176 ARG A O 1
ATOM 1444 N N . ARG A 1 177 ? 15.506 -4.218 -18.911 1.00 82.31 177 ARG A N 1
ATOM 1445 C CA . ARG A 1 177 ? 16.897 -4.539 -19.273 1.00 82.31 177 ARG A CA 1
ATOM 1446 C C . ARG A 1 177 ? 16.970 -5.523 -20.437 1.00 82.31 177 ARG A C 1
ATOM 1448 O O . ARG A 1 177 ? 17.783 -5.317 -21.325 1.00 82.31 177 ARG A O 1
ATOM 1455 N N . GLY A 1 178 ? 16.113 -6.546 -20.447 1.00 83.75 178 GLY A N 1
ATOM 1456 C CA . GLY A 1 178 ? 16.014 -7.492 -21.560 1.00 83.75 178 GLY A CA 1
ATOM 1457 C C . GLY A 1 178 ? 15.640 -6.806 -22.875 1.00 83.75 178 GLY A C 1
ATOM 1458 O O . GLY A 1 178 ? 16.333 -6.981 -23.871 1.00 83.75 178 GLY A O 1
ATOM 1459 N N . TYR A 1 179 ? 14.606 -5.960 -22.862 1.00 84.06 179 TYR A N 1
ATOM 1460 C CA . TYR A 1 179 ? 14.198 -5.186 -24.036 1.00 84.06 179 TYR A CA 1
ATOM 1461 C C . TYR A 1 179 ? 15.276 -4.212 -24.504 1.00 84.06 179 TYR A C 1
ATOM 1463 O O . TYR A 1 179 ? 15.583 -4.188 -25.688 1.00 84.06 179 TYR A O 1
ATOM 1471 N N . SER A 1 180 ? 15.888 -3.455 -23.593 1.00 78.12 180 SER A N 1
ATOM 1472 C CA . SER A 1 180 ? 16.961 -2.523 -23.953 1.00 78.12 180 SER A CA 1
ATOM 1473 C C . SER A 1 180 ? 18.168 -3.256 -24.553 1.00 78.12 180 SER A C 1
ATOM 1475 O O . SER A 1 180 ? 18.698 -2.830 -25.574 1.00 78.12 180 SER A O 1
ATOM 1477 N N . ALA A 1 181 ? 18.549 -4.417 -24.005 1.00 77.19 181 ALA A N 1
ATOM 1478 C CA . ALA A 1 181 ? 19.604 -5.249 -24.584 1.00 77.19 181 ALA A CA 1
ATOM 1479 C C . ALA A 1 181 ? 19.233 -5.784 -25.978 1.00 77.19 181 ALA A C 1
ATOM 1481 O O . ALA A 1 181 ? 20.069 -5.785 -26.879 1.00 77.19 181 ALA A O 1
ATOM 1482 N N . PHE A 1 182 ? 17.982 -6.208 -26.176 1.00 81.69 182 PHE A N 1
ATOM 1483 C CA . PHE A 1 182 ? 17.487 -6.665 -27.474 1.00 81.69 182 PHE A CA 1
ATOM 1484 C C . PHE A 1 182 ? 17.478 -5.543 -28.523 1.00 81.69 182 PHE A C 1
ATOM 1486 O O . PHE A 1 182 ? 17.932 -5.752 -29.650 1.00 81.69 182 PHE A O 1
ATOM 1493 N N . VAL A 1 183 ? 17.016 -4.345 -28.153 1.00 81.12 183 VAL A N 1
ATOM 1494 C CA . VAL A 1 183 ? 17.051 -3.155 -29.017 1.00 81.12 183 VAL A CA 1
ATOM 1495 C C . VAL A 1 183 ? 18.493 -2.807 -29.372 1.00 81.12 183 VAL A C 1
ATOM 1497 O O . VAL A 1 183 ? 18.800 -2.645 -30.549 1.00 81.12 183 VAL A O 1
ATOM 1500 N N . PHE A 1 184 ? 19.400 -2.785 -28.393 1.00 74.62 184 PHE A N 1
ATOM 1501 C CA . PHE A 1 184 ? 20.819 -2.526 -28.634 1.00 74.62 184 PHE A CA 1
ATOM 1502 C C . PHE A 1 184 ? 21.446 -3.545 -29.595 1.00 74.62 184 PHE A C 1
ATOM 1504 O O . PHE A 1 184 ? 22.141 -3.155 -30.534 1.00 74.62 184 PHE A O 1
ATOM 1511 N N . PHE A 1 185 ? 21.183 -4.840 -29.399 1.00 76.25 185 PHE A N 1
ATOM 1512 C CA . PHE A 1 185 ? 21.672 -5.892 -30.291 1.00 76.25 185 PHE A CA 1
ATOM 1513 C C . PHE A 1 185 ? 21.124 -5.724 -31.712 1.00 76.25 185 PHE A C 1
ATOM 1515 O O . PHE A 1 185 ? 21.881 -5.795 -32.677 1.00 76.25 185 PHE A O 1
ATOM 1522 N N . THR A 1 186 ? 19.829 -5.428 -31.839 1.00 80.88 186 THR A N 1
ATOM 1523 C CA . THR A 1 186 ? 19.167 -5.221 -33.134 1.00 80.88 186 THR A CA 1
ATOM 1524 C C . THR A 1 186 ? 19.723 -3.997 -33.860 1.00 80.88 186 THR A C 1
ATOM 1526 O O . THR A 1 186 ? 20.061 -4.091 -35.036 1.00 80.88 186 THR A O 1
ATOM 1529 N N . LEU A 1 187 ? 19.882 -2.864 -33.166 1.00 75.38 187 LEU A N 1
ATOM 1530 C CA . LEU A 1 187 ? 20.470 -1.647 -33.733 1.00 75.38 187 LEU A CA 1
ATOM 1531 C C . LEU A 1 187 ? 21.931 -1.866 -34.141 1.00 75.38 187 LEU A C 1
ATOM 1533 O O . LEU A 1 187 ? 22.340 -1.427 -35.214 1.00 75.38 187 LEU A O 1
ATOM 1537 N N . SER A 1 188 ? 22.706 -2.586 -33.326 1.00 73.75 188 SER A N 1
ATOM 1538 C CA . SER A 1 188 ? 24.100 -2.925 -33.640 1.00 73.75 188 SER A CA 1
ATOM 1539 C C . SER A 1 188 ? 24.187 -3.815 -34.882 1.00 73.75 188 SER A C 1
ATOM 1541 O O . SER A 1 188 ? 24.961 -3.532 -35.793 1.00 73.75 188 SER A O 1
ATOM 1543 N N . PHE A 1 189 ? 23.350 -4.854 -34.958 1.00 76.00 189 PHE A N 1
ATOM 1544 C CA . PHE A 1 189 ? 23.272 -5.742 -36.117 1.00 76.00 189 PHE A CA 1
ATOM 1545 C C . PHE A 1 189 ? 22.851 -4.990 -37.387 1.00 76.00 189 PHE A C 1
ATOM 1547 O O . PHE A 1 189 ? 23.513 -5.112 -38.417 1.00 76.00 189 PHE A O 1
ATOM 1554 N N . ALA A 1 190 ? 21.806 -4.161 -37.304 1.00 75.56 190 ALA A N 1
ATOM 1555 C CA . ALA A 1 190 ? 21.352 -3.327 -38.413 1.00 75.56 190 ALA A CA 1
ATOM 1556 C C . ALA A 1 190 ? 22.456 -2.374 -38.890 1.00 75.56 190 ALA A C 1
ATOM 1558 O O . ALA A 1 190 ? 22.686 -2.270 -40.087 1.00 75.56 190 ALA A O 1
ATOM 1559 N N . THR A 1 191 ? 23.201 -1.752 -37.971 1.00 73.81 191 THR A N 1
ATOM 1560 C CA . THR A 1 191 ? 24.335 -0.875 -38.311 1.00 73.81 191 THR A CA 1
ATOM 1561 C C . THR A 1 191 ? 25.395 -1.614 -39.128 1.00 73.81 191 THR A C 1
ATOM 1563 O O . THR A 1 191 ? 25.824 -1.117 -40.168 1.00 73.81 191 THR A O 1
ATOM 1566 N N . VAL A 1 192 ? 25.790 -2.820 -38.700 1.00 72.38 192 VAL A N 1
ATOM 1567 C CA . VAL A 1 192 ? 26.771 -3.643 -39.427 1.00 72.38 192 VAL A CA 1
ATOM 1568 C C . VAL A 1 192 ? 26.249 -4.017 -40.815 1.00 72.38 192 VAL A C 1
ATOM 1570 O O . VAL A 1 192 ? 26.968 -3.866 -41.801 1.00 72.38 192 VAL A O 1
ATOM 1573 N N . MET A 1 193 ? 24.990 -4.450 -40.917 1.00 79.38 193 MET A N 1
ATOM 1574 C CA . MET A 1 193 ? 24.373 -4.807 -42.199 1.00 79.38 193 MET A CA 1
ATOM 1575 C C . MET A 1 193 ? 24.288 -3.616 -43.158 1.00 79.38 193 MET A C 1
ATOM 1577 O O . MET A 1 193 ? 24.617 -3.746 -44.339 1.00 79.38 193 MET A O 1
ATOM 1581 N N . THR A 1 194 ? 23.908 -2.445 -42.652 1.00 78.25 194 THR A N 1
ATOM 1582 C CA . THR A 1 194 ? 23.865 -1.199 -43.421 1.00 78.25 194 THR A CA 1
ATOM 1583 C C . THR A 1 194 ? 25.263 -0.805 -43.905 1.00 78.25 194 THR A C 1
ATOM 1585 O O . THR A 1 194 ? 25.410 -0.427 -45.062 1.00 78.25 194 THR A O 1
ATOM 1588 N N . MET A 1 195 ? 26.308 -0.974 -43.087 1.00 74.12 195 MET A N 1
ATOM 1589 C CA . MET A 1 195 ? 27.695 -0.695 -43.484 1.00 74.12 195 MET A CA 1
ATOM 1590 C C . MET A 1 195 ? 28.208 -1.660 -44.564 1.00 74.12 195 MET A C 1
ATOM 1592 O O . MET A 1 195 ? 28.858 -1.230 -45.515 1.00 74.12 195 MET A O 1
ATOM 1596 N N . ILE A 1 196 ? 27.881 -2.954 -44.460 1.00 74.62 196 ILE A N 1
ATOM 1597 C CA . ILE A 1 196 ? 28.201 -3.950 -45.499 1.00 74.62 196 ILE A CA 1
ATOM 1598 C C . ILE A 1 196 ? 27.498 -3.600 -46.814 1.00 74.62 196 ILE A C 1
ATOM 1600 O O . ILE A 1 196 ? 28.101 -3.710 -47.880 1.00 74.62 196 ILE A O 1
ATOM 1604 N N . THR A 1 197 ? 26.236 -3.171 -46.741 1.00 81.56 197 THR A N 1
ATOM 1605 C CA . THR A 1 197 ? 25.454 -2.767 -47.918 1.00 81.56 197 THR A CA 1
ATOM 1606 C C . THR A 1 197 ? 26.062 -1.524 -48.560 1.00 81.56 197 THR A C 1
ATOM 1608 O O . THR A 1 197 ? 26.356 -1.553 -49.747 1.00 81.56 197 THR A O 1
ATOM 1611 N N . ALA A 1 198 ? 26.387 -0.500 -47.765 1.00 75.75 198 ALA A N 1
ATOM 1612 C CA . ALA A 1 198 ? 27.064 0.709 -48.233 1.00 75.75 198 ALA A CA 1
ATOM 1613 C C . ALA A 1 198 ? 28.374 0.404 -48.973 1.00 75.75 198 ALA A C 1
ATOM 1615 O O . ALA A 1 198 ? 28.658 1.007 -50.000 1.00 75.75 198 ALA A O 1
ATOM 1616 N N . TYR A 1 199 ? 29.164 -0.551 -48.465 1.00 74.19 199 TYR A N 1
ATOM 1617 C CA . TYR A 1 199 ? 30.411 -0.969 -49.108 1.00 74.19 199 TYR A CA 1
ATOM 1618 C C . TYR A 1 199 ? 30.205 -1.686 -50.444 1.00 74.19 199 TYR A C 1
ATOM 1620 O O . TYR A 1 199 ? 31.050 -1.591 -51.328 1.00 74.19 199 TYR A O 1
ATOM 1628 N N . ARG A 1 200 ? 29.090 -2.403 -50.599 1.00 83.56 200 ARG A N 1
ATOM 1629 C CA . ARG A 1 200 ? 28.753 -3.108 -51.841 1.00 83.56 200 ARG A CA 1
ATOM 1630 C C . ARG A 1 200 ? 28.139 -2.201 -52.903 1.00 83.56 200 ARG A C 1
ATOM 1632 O O . ARG A 1 200 ? 28.171 -2.562 -54.073 1.00 83.56 200 ARG A O 1
ATOM 1639 N N . THR A 1 201 ? 27.578 -1.066 -52.508 1.00 88.25 201 THR A N 1
ATOM 1640 C CA . THR A 1 201 ? 26.935 -0.126 -53.424 1.00 88.25 201 THR A CA 1
ATOM 1641 C C . THR A 1 201 ? 27.981 0.766 -54.100 1.00 88.25 201 THR A C 1
ATOM 1643 O O . THR A 1 201 ? 28.478 1.723 -53.505 1.00 88.25 201 THR A O 1
ATOM 1646 N N . GLU A 1 202 ? 28.294 0.480 -55.366 1.00 87.12 202 GLU A N 1
ATOM 1647 C CA . GLU A 1 202 ? 29.307 1.216 -56.142 1.00 87.12 202 GLU A CA 1
ATOM 1648 C C . GLU A 1 202 ? 28.962 2.704 -56.307 1.00 87.12 202 GLU A C 1
ATOM 1650 O O . GLU A 1 202 ? 29.823 3.556 -56.087 1.00 87.12 202 GLU A O 1
ATOM 1655 N N . VAL A 1 203 ? 27.696 3.030 -56.601 1.00 87.25 203 VAL A N 1
ATOM 1656 C CA . VAL A 1 203 ? 27.219 4.420 -56.758 1.00 87.25 203 VAL A CA 1
ATOM 1657 C C . VAL A 1 203 ? 27.442 5.241 -55.491 1.00 87.25 203 VAL A C 1
ATOM 1659 O O . VAL A 1 203 ? 27.874 6.390 -55.552 1.00 87.25 203 VAL A O 1
ATOM 1662 N N . PHE A 1 204 ? 27.206 4.645 -54.322 1.00 82.06 204 PHE A N 1
ATOM 1663 C CA . PHE A 1 204 ? 27.449 5.317 -53.051 1.00 82.06 204 PHE A CA 1
ATOM 1664 C C . PHE A 1 204 ? 28.944 5.542 -52.803 1.00 82.06 204 PHE A C 1
ATOM 1666 O O . PHE A 1 204 ? 29.324 6.614 -52.342 1.00 82.06 204 PHE A O 1
ATOM 1673 N N . MET A 1 205 ? 29.799 4.563 -53.113 1.00 82.00 205 MET A N 1
ATOM 1674 C CA . MET A 1 205 ? 31.247 4.706 -52.927 1.00 82.00 205 MET A CA 1
ATOM 1675 C C . MET A 1 205 ? 31.859 5.772 -53.839 1.00 82.00 205 MET A C 1
ATOM 1677 O O . MET A 1 205 ? 32.724 6.522 -53.391 1.00 82.00 205 MET A O 1
ATOM 1681 N N . GLN A 1 206 ? 31.367 5.897 -55.071 1.00 86.62 206 GLN A N 1
ATOM 1682 C CA . GLN A 1 206 ? 31.761 6.978 -55.978 1.00 86.62 206 GLN A CA 1
ATOM 1683 C C . GLN A 1 206 ? 31.323 8.347 -55.449 1.00 86.62 206 GLN A C 1
ATOM 1685 O O . GLN A 1 206 ? 32.131 9.271 -55.384 1.00 86.62 206 GLN A O 1
ATOM 1690 N N . ASP A 1 207 ? 30.073 8.467 -54.998 1.00 81.12 207 ASP A N 1
ATOM 1691 C CA . ASP A 1 207 ? 29.565 9.700 -54.392 1.00 81.12 207 ASP A CA 1
ATOM 1692 C C . ASP A 1 207 ? 30.318 10.058 -53.096 1.00 81.12 207 ASP A C 1
ATOM 1694 O O . ASP A 1 207 ? 30.536 11.236 -52.802 1.00 81.12 207 ASP A O 1
ATOM 1698 N N . LEU A 1 208 ? 30.748 9.060 -52.321 1.00 76.38 208 LEU A N 1
ATOM 1699 C CA . LEU A 1 208 ? 31.570 9.242 -51.125 1.00 76.38 208 LEU A CA 1
ATOM 1700 C C . LEU A 1 208 ? 32.955 9.792 -51.478 1.00 76.38 208 LEU A C 1
ATOM 1702 O O . LEU A 1 208 ? 33.415 10.747 -50.848 1.00 76.38 208 LEU A O 1
ATOM 1706 N N . GLU A 1 209 ? 33.604 9.218 -52.489 1.00 80.19 209 GLU A N 1
ATOM 1707 C CA . GLU A 1 209 ? 34.891 9.691 -52.995 1.00 80.19 209 GLU A CA 1
ATOM 1708 C C . GLU A 1 209 ? 34.782 11.118 -53.543 1.00 80.19 209 GLU A C 1
ATOM 1710 O O . GLU A 1 209 ? 35.563 11.981 -53.143 1.00 80.19 209 GLU A O 1
ATOM 1715 N N . GLU A 1 210 ? 33.775 11.400 -54.375 1.00 81.94 210 GLU A N 1
ATOM 1716 C CA . GLU A 1 210 ? 33.522 12.733 -54.929 1.00 81.94 210 GLU A CA 1
ATOM 1717 C C . GLU A 1 210 ? 33.288 13.762 -53.818 1.00 81.94 210 GLU A C 1
ATOM 1719 O O . GLU A 1 210 ? 33.854 14.857 -53.848 1.00 81.94 210 GLU A O 1
ATOM 1724 N N . PHE A 1 211 ? 32.512 13.404 -52.791 1.00 73.94 211 PHE A N 1
ATOM 1725 C CA . PHE A 1 211 ? 32.265 14.280 -51.652 1.00 73.94 211 PHE A CA 1
ATOM 1726 C C . PHE A 1 211 ? 33.562 14.617 -50.912 1.00 73.94 211 PHE A C 1
ATOM 1728 O O . PHE A 1 211 ? 33.837 15.793 -50.658 1.00 73.94 211 PHE A O 1
ATOM 1735 N N . PHE A 1 212 ? 34.390 13.627 -50.570 1.00 73.44 212 PHE A N 1
ATOM 1736 C CA . PHE A 1 212 ? 35.659 13.893 -49.887 1.00 73.44 212 PHE A CA 1
ATOM 1737 C C . PHE A 1 212 ? 36.664 14.617 -50.777 1.00 73.44 212 PHE A C 1
ATOM 1739 O O . PHE A 1 212 ? 37.373 15.493 -50.285 1.00 73.44 212 PHE A O 1
ATOM 1746 N N . HIS A 1 213 ? 36.692 14.313 -52.072 1.00 78.75 213 HIS A N 1
ATOM 1747 C CA . HIS A 1 213 ? 37.529 15.010 -53.035 1.00 78.75 213 HIS A CA 1
ATOM 1748 C C . HIS A 1 213 ? 37.141 16.488 -53.136 1.00 78.75 213 HIS A C 1
ATOM 1750 O O . HIS A 1 213 ? 37.998 17.356 -52.993 1.00 78.75 213 HIS A O 1
ATOM 1756 N N . MET A 1 214 ? 35.847 16.789 -53.273 1.00 73.88 214 MET A N 1
ATOM 1757 C CA . MET A 1 214 ? 35.321 18.155 -53.296 1.00 73.88 214 MET A CA 1
ATOM 1758 C C . MET A 1 214 ? 35.667 18.913 -52.008 1.00 73.88 214 MET A C 1
ATOM 1760 O O . MET A 1 214 ? 36.170 20.032 -52.063 1.00 73.88 214 MET A O 1
ATOM 1764 N N . ASN A 1 215 ? 35.451 18.309 -50.836 1.00 70.69 215 ASN A N 1
ATOM 1765 C CA . ASN A 1 215 ? 35.814 18.939 -49.562 1.00 70.69 215 ASN A CA 1
ATOM 1766 C C . ASN A 1 215 ? 37.337 19.123 -49.422 1.00 70.69 215 ASN A C 1
ATOM 1768 O O . ASN A 1 215 ? 37.792 20.156 -48.933 1.00 70.69 215 ASN A O 1
ATOM 1772 N N . GLY A 1 216 ? 38.130 18.158 -49.891 1.00 73.31 216 GLY A N 1
ATOM 1773 C CA . GLY A 1 216 ? 39.588 18.241 -49.942 1.00 73.31 216 GLY A CA 1
ATOM 1774 C C . GLY A 1 216 ? 40.076 19.392 -50.823 1.00 73.31 216 GLY A C 1
ATOM 1775 O O . GLY A 1 216 ? 40.928 20.164 -50.392 1.00 73.31 216 GLY A O 1
ATOM 1776 N N . GLN A 1 217 ? 39.474 19.579 -52.000 1.00 74.06 217 GLN A N 1
ATOM 1777 C CA . GLN A 1 217 ? 39.766 20.710 -52.884 1.00 74.06 217 GLN A CA 1
ATOM 1778 C C . GLN A 1 217 ? 39.417 22.053 -52.239 1.00 74.06 217 GLN A C 1
ATOM 1780 O O . GLN A 1 217 ? 40.161 23.017 -52.394 1.00 74.06 217 GLN A O 1
ATOM 1785 N N . VAL A 1 218 ? 38.309 22.138 -51.495 1.00 69.56 218 VAL A N 1
ATOM 1786 C CA . VAL A 1 218 ? 37.961 23.357 -50.746 1.00 69.56 218 VAL A CA 1
ATOM 1787 C C . VAL A 1 218 ? 39.042 23.671 -49.709 1.00 69.56 218 VAL A C 1
ATOM 1789 O O . VAL A 1 218 ? 39.462 24.822 -49.594 1.00 69.56 218 VAL A O 1
ATOM 1792 N N . ILE A 1 219 ? 39.537 22.661 -48.990 1.00 69.00 219 ILE A N 1
ATOM 1793 C CA . ILE A 1 219 ? 40.630 22.817 -48.020 1.00 69.00 219 ILE A CA 1
ATOM 1794 C C . ILE A 1 219 ? 41.920 23.260 -48.721 1.00 69.00 219 ILE A C 1
ATOM 1796 O O . ILE A 1 219 ? 42.567 24.207 -48.276 1.00 69.00 219 ILE A O 1
ATOM 1800 N N . GLU A 1 220 ? 42.283 22.627 -49.834 1.00 73.19 220 GLU A N 1
ATOM 1801 C CA . GLU A 1 220 ? 43.458 22.995 -50.628 1.00 73.19 220 GLU A CA 1
ATOM 1802 C C . GLU A 1 220 ? 43.356 24.431 -51.161 1.00 73.19 220 GLU A C 1
ATOM 1804 O O . GLU A 1 220 ? 44.291 25.220 -51.028 1.00 73.19 220 GLU A O 1
ATOM 1809 N N . TRP A 1 221 ? 42.191 24.818 -51.680 1.00 75.19 221 TRP A N 1
ATOM 1810 C CA . TRP A 1 221 ? 41.912 26.173 -52.144 1.00 75.19 221 TRP A CA 1
ATOM 1811 C C . TRP A 1 221 ? 42.064 27.211 -51.026 1.00 75.19 221 TRP A C 1
ATOM 1813 O O . TRP A 1 221 ? 42.649 28.277 -51.242 1.00 75.19 221 TRP A O 1
ATOM 1823 N N . ILE A 1 222 ? 41.594 26.892 -49.815 1.00 70.06 222 ILE A N 1
ATOM 1824 C CA . ILE A 1 222 ? 41.805 27.724 -48.626 1.00 70.06 222 ILE A CA 1
ATOM 1825 C C . ILE A 1 222 ? 43.306 27.845 -48.329 1.00 70.06 222 ILE A C 1
ATOM 1827 O O . ILE A 1 222 ? 43.794 28.964 -48.168 1.00 70.06 222 ILE A O 1
ATOM 1831 N N . TRP A 1 223 ? 44.057 26.741 -48.314 1.00 69.69 223 TRP A N 1
ATOM 1832 C CA . TRP A 1 223 ? 45.502 26.748 -48.049 1.00 69.69 223 TRP A CA 1
ATOM 1833 C C . TRP A 1 223 ? 46.296 27.568 -49.060 1.00 69.69 223 TRP A C 1
ATOM 1835 O O . TRP A 1 223 ? 47.141 28.375 -48.671 1.00 69.69 223 TRP A O 1
ATOM 1845 N N . VAL A 1 224 ? 45.991 27.424 -50.348 1.00 77.62 224 VAL A N 1
ATOM 1846 C CA . VAL A 1 224 ? 46.602 28.232 -51.410 1.00 77.62 224 VAL A CA 1
ATOM 1847 C C . VAL A 1 224 ? 46.314 29.714 -51.179 1.00 77.62 224 VAL A C 1
ATOM 1849 O O . VAL A 1 224 ? 47.204 30.556 -51.309 1.00 77.62 224 VAL A O 1
ATOM 1852 N N . ARG A 1 225 ? 45.088 30.062 -50.775 1.00 73.56 225 ARG A N 1
ATOM 1853 C CA . ARG A 1 225 ? 44.715 31.454 -50.512 1.00 73.56 225 ARG A CA 1
ATOM 1854 C C . ARG A 1 225 ? 45.401 32.023 -49.273 1.00 73.56 225 ARG A C 1
ATOM 1856 O O . ARG A 1 225 ? 45.835 33.172 -49.310 1.00 73.56 225 ARG A O 1
ATOM 1863 N N . ILE A 1 226 ? 45.568 31.216 -48.228 1.00 70.50 226 ILE A N 1
ATOM 1864 C CA . ILE A 1 226 ? 46.375 31.553 -47.049 1.00 70.50 226 ILE A CA 1
ATOM 1865 C C . ILE A 1 226 ? 47.831 31.803 -47.455 1.00 70.50 226 ILE A C 1
ATOM 1867 O O . ILE A 1 226 ? 48.396 32.830 -47.083 1.00 70.50 226 ILE A O 1
ATOM 1871 N N . GLY A 1 227 ? 48.418 30.921 -48.269 1.00 70.38 227 GLY A N 1
ATOM 1872 C CA . GLY A 1 227 ? 49.776 31.079 -48.791 1.00 70.38 227 GLY A CA 1
ATOM 1873 C C . GLY A 1 227 ? 49.953 32.362 -49.608 1.00 70.38 227 GLY A C 1
ATOM 1874 O O . GLY A 1 227 ? 50.933 33.081 -49.421 1.00 70.38 227 GLY A O 1
ATOM 1875 N N . ASN A 1 228 ? 48.972 32.709 -50.445 1.00 75.75 228 ASN A N 1
ATOM 1876 C CA . ASN A 1 228 ? 48.979 33.944 -51.237 1.00 75.75 228 ASN A CA 1
ATOM 1877 C C . ASN A 1 228 ? 48.833 35.215 -50.380 1.00 75.75 228 ASN A C 1
ATOM 1879 O O . ASN A 1 228 ? 49.431 36.252 -50.677 1.00 75.75 228 ASN A O 1
ATOM 1883 N N . ILE A 1 229 ? 48.056 35.157 -49.296 1.00 70.25 229 ILE A N 1
ATOM 1884 C CA . ILE A 1 229 ? 47.968 36.257 -48.325 1.00 70.25 229 ILE A CA 1
ATOM 1885 C C . ILE A 1 229 ? 49.295 36.388 -47.568 1.00 70.25 229 ILE A C 1
ATOM 1887 O O . ILE A 1 229 ? 49.801 37.497 -47.406 1.00 70.25 229 ILE A O 1
ATOM 1891 N N . ALA A 1 230 ? 49.899 35.270 -47.165 1.00 66.44 230 ALA A N 1
ATOM 1892 C CA . ALA A 1 230 ? 51.183 35.252 -46.474 1.00 66.44 230 ALA A CA 1
ATOM 1893 C C . ALA A 1 230 ? 52.333 35.786 -47.346 1.00 66.44 230 ALA A C 1
ATOM 1895 O O . ALA A 1 230 ? 53.177 36.539 -46.855 1.00 66.44 230 ALA A O 1
ATOM 1896 N N . SER A 1 231 ? 52.351 35.462 -48.643 1.00 68.94 231 SER A N 1
ATOM 1897 C CA . SER A 1 231 ? 53.329 36.015 -49.585 1.00 68.94 231 SER A CA 1
ATOM 1898 C C . SER A 1 231 ? 53.121 37.518 -49.797 1.00 68.94 231 SER A C 1
ATOM 1900 O O . SER A 1 231 ? 54.084 38.284 -49.721 1.00 68.94 231 SER A O 1
ATOM 1902 N N . SER A 1 232 ? 51.871 37.973 -49.924 1.00 70.56 232 SER A N 1
ATOM 1903 C CA . SER A 1 232 ? 51.539 39.406 -49.996 1.00 70.56 232 SER A CA 1
ATOM 1904 C C . SER A 1 232 ? 51.997 40.159 -48.742 1.00 70.56 232 SER A C 1
ATOM 1906 O O . SER A 1 232 ? 52.588 41.233 -48.825 1.00 70.56 232 SER A O 1
ATOM 1908 N N . VAL A 1 233 ? 51.820 39.563 -47.568 1.00 67.44 233 VAL A N 1
ATOM 1909 C CA . VAL A 1 233 ? 52.257 40.126 -46.285 1.00 67.44 233 VAL A CA 1
ATOM 1910 C C . VAL A 1 233 ? 53.780 40.163 -46.160 1.00 67.44 233 VAL A C 1
ATOM 1912 O O . VAL A 1 233 ? 54.332 41.146 -45.667 1.00 67.44 233 VAL A O 1
ATOM 1915 N N . SER A 1 234 ? 54.479 39.144 -46.664 1.00 65.44 234 SER A N 1
ATOM 1916 C CA . SER A 1 234 ? 55.945 39.144 -46.707 1.00 65.44 234 SER A CA 1
ATOM 1917 C C . SER A 1 234 ? 56.510 40.262 -47.591 1.00 65.44 234 SER A C 1
ATOM 1919 O O . SER A 1 234 ? 57.515 40.872 -47.230 1.00 65.44 234 SER A O 1
ATOM 1921 N N . SER A 1 235 ? 55.826 40.605 -48.691 1.00 65.50 235 SER A N 1
ATOM 1922 C CA . SER A 1 235 ? 56.233 41.718 -49.559 1.00 65.50 235 SER A CA 1
ATOM 1923 C C . SER A 1 235 ? 56.057 43.097 -48.911 1.00 65.50 235 SER A C 1
ATOM 1925 O O . SER A 1 235 ? 56.850 43.996 -49.175 1.00 65.50 235 SER A O 1
ATOM 1927 N N . LEU A 1 236 ? 55.094 43.260 -47.992 1.00 63.66 236 LEU A N 1
ATOM 1928 C CA . LEU A 1 236 ? 54.930 44.501 -47.222 1.00 63.66 236 LEU A CA 1
ATOM 1929 C C . LEU A 1 236 ? 56.085 44.729 -46.231 1.00 63.66 236 LEU A C 1
ATOM 1931 O O . LEU A 1 236 ? 56.446 45.873 -45.964 1.00 63.66 236 LEU A O 1
ATOM 1935 N N . GLY A 1 237 ? 56.696 43.657 -45.715 1.00 60.66 237 GLY A N 1
ATOM 1936 C CA . GLY A 1 237 ? 57.860 43.734 -44.824 1.00 60.66 237 GLY A CA 1
ATOM 1937 C C . GLY A 1 237 ? 59.152 44.176 -45.522 1.00 60.66 237 GLY A C 1
ATOM 1938 O O . GLY A 1 237 ? 59.989 44.817 -44.894 1.00 60.66 237 GLY A O 1
ATOM 1939 N N . GLN A 1 238 ? 59.295 43.908 -46.826 1.00 61.06 238 GLN A N 1
ATOM 1940 C CA . GLN A 1 238 ? 60.487 44.266 -47.615 1.00 61.06 238 GLN A CA 1
ATOM 1941 C C . GLN A 1 238 ? 60.603 45.767 -47.938 1.00 61.06 238 GLN A C 1
ATOM 1943 O O . GLN A 1 238 ? 61.641 46.213 -48.417 1.00 61.06 238 GLN A O 1
ATOM 1948 N N . ILE A 1 239 ? 59.562 46.561 -47.667 1.00 61.19 239 ILE A N 1
ATOM 1949 C CA . ILE A 1 239 ? 59.553 48.019 -47.885 1.00 61.19 239 ILE A CA 1
ATOM 1950 C C . ILE A 1 239 ? 60.239 48.770 -46.718 1.00 61.19 239 ILE A C 1
ATOM 1952 O O . ILE A 1 239 ? 60.512 49.966 -46.815 1.00 61.19 239 ILE A O 1
ATOM 1956 N N . ILE A 1 240 ? 60.558 48.083 -45.612 1.00 60.34 240 ILE A N 1
ATOM 1957 C CA . ILE A 1 240 ? 61.160 48.680 -44.413 1.00 60.34 240 ILE A CA 1
ATOM 1958 C C . ILE A 1 240 ? 62.699 48.569 -44.496 1.00 60.34 240 ILE A C 1
ATOM 1960 O O . ILE A 1 240 ? 63.219 47.459 -44.481 1.00 60.34 240 ILE A O 1
ATOM 1964 N N . PRO A 1 241 ? 63.456 49.685 -44.529 1.00 57.38 241 PRO A N 1
ATOM 1965 C CA . PRO A 1 241 ? 64.894 49.696 -44.842 1.00 57.38 241 PRO A CA 1
ATOM 1966 C C . PRO A 1 241 ? 65.832 49.198 -43.721 1.00 57.38 241 PRO A C 1
ATOM 1968 O O . PRO A 1 241 ? 67.047 49.312 -43.859 1.00 57.38 241 PRO A O 1
ATOM 1971 N N . GLN A 1 242 ? 65.308 48.681 -42.602 1.00 62.31 242 GLN A N 1
ATOM 1972 C CA . GLN A 1 242 ? 66.113 48.112 -41.511 1.00 62.31 242 GLN A CA 1
ATOM 1973 C C . GLN A 1 242 ? 65.837 46.612 -41.354 1.00 62.31 242 GLN A C 1
ATOM 1975 O O . GLN A 1 242 ? 64.785 46.219 -40.841 1.00 62.31 242 GLN A O 1
ATOM 1980 N N . ASP A 1 243 ? 66.816 45.794 -41.748 1.00 65.19 243 ASP A N 1
ATOM 1981 C CA . ASP A 1 243 ? 66.715 44.328 -41.839 1.00 65.19 243 ASP A CA 1
ATOM 1982 C C . ASP A 1 243 ? 66.331 43.638 -40.517 1.00 65.19 243 ASP A C 1
ATOM 1984 O O . ASP A 1 243 ? 65.581 42.658 -40.512 1.00 65.19 243 ASP A O 1
ATOM 1988 N N . GLU A 1 244 ? 66.806 44.160 -39.383 1.00 65.75 244 GLU A N 1
ATOM 1989 C CA . GLU A 1 244 ? 66.528 43.613 -38.046 1.00 65.75 244 GLU A CA 1
ATOM 1990 C C . GLU A 1 244 ? 65.064 43.850 -37.622 1.00 65.75 244 GLU A C 1
ATOM 1992 O O . GLU A 1 244 ? 64.399 42.945 -37.115 1.00 65.75 244 GLU A O 1
ATOM 1997 N N . LEU A 1 245 ? 64.514 45.046 -37.881 1.00 63.22 245 LEU A N 1
ATOM 1998 C CA . LEU A 1 245 ? 63.136 45.391 -37.505 1.00 63.22 245 LEU A CA 1
ATOM 1999 C C . LEU A 1 245 ? 62.099 44.754 -38.440 1.00 63.22 245 LEU A C 1
ATOM 2001 O O . LEU A 1 245 ? 61.041 44.316 -37.982 1.00 63.22 245 LEU A O 1
ATOM 2005 N N . ALA A 1 246 ? 62.401 44.674 -39.738 1.00 65.00 246 ALA A N 1
ATOM 2006 C CA . ALA A 1 246 ? 61.516 44.080 -40.736 1.00 65.00 246 ALA A CA 1
ATOM 2007 C C . ALA A 1 246 ? 61.211 42.606 -40.423 1.00 65.00 246 ALA A C 1
ATOM 2009 O O . ALA A 1 246 ? 60.056 42.179 -40.481 1.00 65.00 246 ALA A O 1
ATOM 2010 N N . ARG A 1 247 ? 62.227 41.843 -39.995 1.00 68.25 247 ARG A N 1
ATOM 2011 C CA . ARG A 1 247 ? 62.094 40.420 -39.649 1.00 68.25 247 ARG A CA 1
ATOM 2012 C C . ARG A 1 247 ? 61.198 40.193 -38.426 1.00 68.25 247 ARG A C 1
ATOM 2014 O O . ARG A 1 247 ? 60.387 39.267 -38.425 1.00 68.25 247 ARG A O 1
ATOM 2021 N N . VAL A 1 248 ? 61.304 41.050 -37.407 1.00 69.75 248 VAL A N 1
ATOM 2022 C CA . VAL A 1 248 ? 60.479 40.965 -36.188 1.00 69.75 248 VAL A CA 1
ATOM 2023 C C . VAL A 1 248 ? 59.022 41.329 -36.483 1.00 69.75 248 VAL A C 1
ATOM 2025 O O . VAL A 1 248 ? 58.114 40.601 -36.083 1.00 69.75 248 VAL A O 1
ATOM 2028 N N . ILE A 1 249 ? 58.783 42.409 -37.233 1.00 68.00 249 ILE A N 1
ATOM 2029 C CA . ILE A 1 249 ? 57.427 42.851 -37.602 1.00 68.00 249 ILE A CA 1
ATOM 2030 C C . ILE A 1 249 ? 56.740 41.814 -38.500 1.00 68.00 249 ILE A C 1
ATOM 2032 O O . ILE A 1 249 ? 55.573 41.486 -38.282 1.00 68.00 249 ILE A O 1
ATOM 2036 N N . GLN A 1 250 ? 57.468 41.239 -39.459 1.00 69.25 250 GLN A N 1
ATOM 2037 C CA . GLN A 1 250 ? 56.956 40.176 -40.321 1.00 69.25 250 GLN A CA 1
ATOM 2038 C C . GLN A 1 250 ? 56.589 38.916 -39.524 1.00 69.25 250 GLN A C 1
ATOM 2040 O O . GLN A 1 250 ? 55.555 38.310 -39.800 1.00 69.25 250 GLN A O 1
ATOM 2045 N N . GLY A 1 251 ? 57.385 38.549 -38.513 1.00 70.50 251 GLY A N 1
ATOM 2046 C CA . GLY A 1 251 ? 57.081 37.436 -37.610 1.00 70.50 251 GLY A CA 1
ATOM 2047 C C . GLY A 1 251 ? 55.813 37.667 -36.781 1.00 70.50 251 GLY A C 1
ATOM 2048 O O . GLY A 1 251 ? 54.958 36.786 -36.711 1.00 70.50 251 GLY A O 1
ATOM 2049 N N . ILE A 1 252 ? 55.643 38.867 -36.214 1.00 73.69 252 ILE A N 1
ATOM 2050 C CA . ILE A 1 252 ? 54.438 39.236 -35.447 1.00 73.69 252 ILE A CA 1
ATOM 2051 C C . ILE A 1 252 ? 53.192 39.205 -36.341 1.00 73.69 252 ILE A C 1
ATOM 2053 O O . ILE A 1 252 ? 52.161 38.657 -35.950 1.00 73.69 252 ILE A O 1
ATOM 2057 N N . LEU A 1 253 ? 53.288 39.738 -37.561 1.00 72.19 253 LEU A N 1
ATOM 2058 C CA . LEU A 1 253 ? 52.179 39.754 -38.512 1.00 72.19 253 LEU A CA 1
ATOM 2059 C C . LEU A 1 253 ? 51.802 38.335 -38.979 1.00 72.19 253 LEU A C 1
ATOM 2061 O O . LEU A 1 253 ? 50.617 38.030 -39.110 1.00 72.19 253 LEU A O 1
ATOM 2065 N N . TRP A 1 254 ? 52.788 37.443 -39.131 1.00 69.62 254 TRP A N 1
ATOM 2066 C CA . TRP A 1 254 ? 52.564 36.019 -39.406 1.00 69.62 254 TRP A CA 1
ATOM 2067 C C . TRP A 1 254 ? 51.798 35.321 -38.278 1.00 69.62 254 TRP A C 1
ATOM 2069 O O . TRP A 1 254 ? 50.825 34.614 -38.538 1.00 69.62 254 TRP A O 1
ATOM 2079 N N . VAL A 1 255 ? 52.197 35.554 -37.024 1.00 70.00 255 VAL A N 1
ATOM 2080 C CA . VAL A 1 255 ? 51.525 34.976 -35.850 1.00 70.00 255 VAL A CA 1
ATOM 2081 C C . VAL A 1 255 ? 50.072 35.451 -35.763 1.00 70.00 255 VAL A C 1
ATOM 2083 O O . VAL A 1 255 ? 49.186 34.632 -35.528 1.00 70.00 255 VAL A O 1
ATOM 2086 N N . ILE A 1 256 ? 49.800 36.736 -36.020 1.00 71.94 256 ILE A N 1
ATOM 2087 C CA . ILE A 1 256 ? 48.437 37.294 -36.004 1.00 71.94 256 ILE A CA 1
ATOM 2088 C C . ILE A 1 256 ? 47.559 36.658 -37.091 1.00 71.94 256 ILE A C 1
ATOM 2090 O O . ILE A 1 256 ? 46.421 36.285 -36.813 1.00 71.94 256 ILE A O 1
ATOM 2094 N N . ILE A 1 257 ? 48.077 36.493 -38.312 1.00 69.62 257 ILE A N 1
ATOM 2095 C CA . ILE A 1 257 ? 47.324 35.909 -39.433 1.00 69.62 257 ILE A CA 1
ATOM 2096 C C . ILE A 1 257 ? 47.019 34.429 -39.190 1.00 69.62 257 ILE A C 1
ATOM 2098 O O . ILE A 1 257 ? 45.882 34.005 -39.392 1.00 69.62 257 ILE A O 1
ATOM 2102 N N . VAL A 1 258 ? 47.991 33.653 -38.703 1.00 68.62 258 VAL A N 1
ATOM 2103 C CA . VAL A 1 258 ? 47.779 32.238 -38.360 1.00 68.62 258 VAL A CA 1
ATOM 2104 C C . VAL A 1 258 ? 46.746 32.094 -37.242 1.00 68.62 258 VAL A C 1
ATOM 2106 O O . VAL A 1 258 ? 45.849 31.262 -37.354 1.00 68.62 258 VAL A O 1
ATOM 2109 N N . PHE A 1 259 ? 46.794 32.945 -36.210 1.00 65.56 259 PHE A N 1
ATOM 2110 C CA . PHE A 1 259 ? 45.779 32.952 -35.152 1.00 65.56 259 PHE A CA 1
ATOM 2111 C C . PHE A 1 259 ? 44.383 33.319 -35.665 1.00 65.56 259 PHE A C 1
ATOM 2113 O O . PHE A 1 259 ? 43.402 32.718 -35.228 1.00 65.56 259 PHE A O 1
ATOM 2120 N N . LEU A 1 260 ? 44.274 34.271 -36.597 1.00 67.06 260 LEU A N 1
ATOM 2121 C CA . LEU A 1 260 ? 42.990 34.662 -37.181 1.00 67.06 260 LEU A CA 1
ATOM 2122 C C . LEU A 1 260 ? 42.405 33.539 -38.052 1.00 67.06 260 LEU A C 1
ATOM 2124 O O . LEU A 1 260 ? 41.211 33.271 -37.991 1.00 67.06 260 LEU A O 1
ATOM 2128 N N . LEU A 1 261 ? 43.244 32.852 -38.832 1.00 62.91 261 LEU A N 1
ATOM 2129 C CA . LEU A 1 261 ? 42.826 31.776 -39.735 1.00 62.91 261 LEU A CA 1
ATOM 2130 C C . LEU A 1 261 ? 42.422 30.501 -38.986 1.00 62.91 261 LEU A C 1
ATOM 2132 O O . LEU A 1 261 ? 41.332 29.984 -39.229 1.00 62.91 261 LEU A O 1
ATOM 2136 N N . ILE A 1 262 ? 43.232 30.053 -38.019 1.00 60.25 262 ILE A N 1
ATOM 2137 C CA . ILE A 1 262 ? 42.877 28.940 -37.118 1.00 60.25 262 ILE A CA 1
ATOM 2138 C C . ILE A 1 262 ? 41.624 29.314 -36.305 1.00 60.25 262 ILE A C 1
ATOM 2140 O O . ILE A 1 262 ? 40.711 28.509 -36.125 1.00 60.25 262 ILE A O 1
ATOM 2144 N N . GLY A 1 263 ? 41.532 30.572 -35.862 1.00 56.12 263 GLY A N 1
ATOM 2145 C CA . GLY A 1 263 ? 40.398 31.088 -35.101 1.00 56.12 263 GLY A CA 1
ATOM 2146 C C . GLY A 1 263 ? 39.072 31.134 -35.868 1.00 56.12 263 GLY A C 1
ATOM 2147 O O . GLY A 1 263 ? 38.014 30.947 -35.272 1.00 56.12 263 GLY A O 1
ATOM 2148 N N . ILE A 1 264 ? 39.109 31.369 -37.179 1.00 57.06 264 ILE A N 1
ATOM 2149 C CA . ILE A 1 264 ? 37.914 31.492 -38.027 1.00 57.06 264 ILE A CA 1
ATOM 2150 C C . ILE A 1 264 ? 37.491 30.146 -38.624 1.00 57.06 264 ILE A C 1
ATOM 2152 O O . ILE A 1 264 ? 36.306 29.958 -38.886 1.00 57.06 264 ILE A O 1
ATOM 2156 N N . ILE A 1 265 ? 38.420 29.211 -38.839 1.00 54.47 265 ILE A N 1
ATOM 2157 C CA . ILE A 1 265 ? 38.143 27.951 -39.547 1.00 54.47 265 ILE A CA 1
ATOM 2158 C C . ILE A 1 265 ? 38.081 26.777 -38.569 1.00 54.47 265 ILE A C 1
ATOM 2160 O O . ILE A 1 265 ? 37.066 26.079 -38.500 1.00 54.47 265 ILE A O 1
ATOM 2164 N N . ASP A 1 266 ? 39.125 26.591 -37.759 1.00 47.34 266 ASP A N 1
ATOM 2165 C CA . ASP A 1 266 ? 39.232 25.424 -36.886 1.00 47.34 266 ASP A CA 1
ATOM 2166 C C . ASP A 1 266 ? 38.339 25.557 -35.656 1.00 47.34 266 ASP A C 1
ATOM 2168 O O . ASP A 1 266 ? 37.685 24.593 -35.278 1.00 47.34 266 ASP A O 1
ATOM 2172 N N . ILE A 1 267 ? 38.222 26.743 -35.049 1.00 51.09 267 ILE A N 1
ATOM 2173 C CA . ILE A 1 267 ? 37.369 26.930 -33.862 1.00 51.09 267 ILE A CA 1
ATOM 2174 C C . ILE A 1 267 ? 35.887 26.619 -34.146 1.00 51.09 267 ILE A C 1
ATOM 2176 O O . ILE A 1 267 ? 35.317 25.845 -33.381 1.00 51.09 267 ILE A O 1
ATOM 2180 N N . PRO A 1 268 ? 35.222 27.135 -35.200 1.00 50.84 268 PRO A N 1
ATOM 2181 C CA . PRO A 1 268 ? 33.829 26.779 -35.474 1.00 50.84 268 PRO A CA 1
ATOM 2182 C C . PRO A 1 268 ? 33.649 25.335 -35.952 1.00 50.84 268 PRO A C 1
ATOM 2184 O O . PRO A 1 268 ? 32.636 24.730 -35.600 1.00 50.84 268 PRO A O 1
ATOM 2187 N N . LEU A 1 269 ? 34.611 24.747 -36.673 1.00 49.09 269 LEU A N 1
ATOM 2188 C CA . LEU A 1 269 ? 34.563 23.327 -37.039 1.00 49.09 269 LEU A CA 1
ATOM 2189 C C . LEU A 1 269 ? 34.702 22.433 -35.797 1.00 49.09 269 LEU A C 1
ATOM 2191 O O . LEU A 1 269 ? 33.890 21.533 -35.601 1.00 49.09 269 LEU A O 1
ATOM 2195 N N . LEU A 1 270 ? 35.658 22.725 -34.911 1.00 51.44 270 LEU A N 1
ATOM 2196 C CA . LEU A 1 270 ? 35.899 22.003 -33.658 1.00 51.44 270 LEU A CA 1
ATOM 2197 C C . LEU A 1 270 ? 34.790 22.256 -32.625 1.00 51.44 270 LEU A C 1
ATOM 2199 O O . LEU A 1 270 ? 34.458 21.360 -31.850 1.00 51.44 270 LEU A O 1
ATOM 2203 N N . LEU A 1 271 ? 34.163 23.438 -32.630 1.00 52.56 271 LEU A N 1
ATOM 2204 C CA . LEU A 1 271 ? 32.956 23.733 -31.853 1.00 52.56 271 LEU A CA 1
ATOM 2205 C C . LEU A 1 271 ? 31.733 23.020 -32.428 1.00 52.56 271 LEU A C 1
ATOM 2207 O O . LEU A 1 271 ? 30.941 22.515 -31.640 1.00 52.56 271 LEU A O 1
ATOM 2211 N N . CYS A 1 272 ? 31.566 22.921 -33.749 1.00 48.34 272 CYS A N 1
ATOM 2212 C CA . CYS A 1 272 ? 30.483 22.146 -34.361 1.00 48.34 272 CYS A CA 1
ATOM 2213 C C . CYS A 1 272 ? 30.654 20.655 -34.075 1.00 48.34 272 CYS A C 1
ATOM 2215 O O . CYS A 1 272 ? 29.737 20.039 -33.539 1.00 48.34 272 CYS A O 1
ATOM 2217 N N . LEU A 1 273 ? 31.837 20.088 -34.325 1.00 47.19 273 LEU A N 1
ATOM 2218 C CA . LEU A 1 273 ? 32.151 18.695 -34.000 1.00 47.19 273 LEU A CA 1
ATOM 2219 C C . LEU A 1 273 ? 32.039 18.443 -32.495 1.00 47.19 273 LEU A C 1
ATOM 2221 O O . LEU A 1 273 ? 31.402 17.486 -32.071 1.00 47.19 273 LEU A O 1
ATOM 2225 N N . GLY A 1 274 ? 32.584 19.338 -31.671 1.00 45.47 274 GLY A N 1
ATOM 2226 C CA . GLY A 1 274 ? 32.502 19.271 -30.216 1.00 45.47 274 GLY A CA 1
ATOM 2227 C C . GLY A 1 274 ? 31.073 19.413 -29.694 1.00 45.47 274 GLY A C 1
ATOM 2228 O O . GLY A 1 274 ? 30.733 18.781 -28.698 1.00 45.47 274 GLY A O 1
ATOM 2229 N N . THR A 1 275 ? 30.213 20.176 -30.368 1.00 54.59 275 THR A N 1
ATOM 2230 C CA . THR A 1 275 ? 28.786 20.290 -30.042 1.00 54.59 275 THR A CA 1
ATOM 2231 C C . THR A 1 275 ? 28.037 19.042 -30.475 1.00 54.59 275 THR A C 1
ATOM 2233 O O . THR A 1 275 ? 27.279 18.521 -29.672 1.00 54.59 275 THR A O 1
ATOM 2236 N N . ILE A 1 276 ? 28.292 18.499 -31.667 1.00 51.59 276 ILE A N 1
ATOM 2237 C CA . ILE A 1 276 ? 27.702 17.242 -32.149 1.00 51.59 276 ILE A CA 1
ATOM 2238 C C . ILE A 1 276 ? 28.100 16.083 -31.225 1.00 51.59 276 ILE A C 1
ATOM 2240 O O . ILE A 1 276 ? 27.233 15.353 -30.753 1.00 51.59 276 ILE A O 1
ATOM 2244 N N . ILE A 1 277 ? 29.380 15.970 -30.863 1.00 50.62 277 ILE A N 1
ATOM 2245 C CA . ILE A 1 277 ? 29.896 14.941 -29.949 1.00 50.62 277 ILE A CA 1
ATOM 2246 C C . ILE A 1 277 ? 29.333 15.128 -28.537 1.00 50.62 277 ILE A C 1
ATOM 2248 O O . ILE A 1 277 ? 28.814 14.174 -27.959 1.00 50.62 277 ILE A O 1
ATOM 2252 N N . LYS A 1 278 ? 29.356 16.347 -27.974 1.00 52.50 278 LYS A N 1
ATOM 2253 C CA . LYS A 1 278 ? 28.746 16.620 -26.658 1.00 52.50 278 LYS A CA 1
ATOM 2254 C C . LYS A 1 278 ? 27.234 16.409 -26.669 1.00 52.50 278 LYS A C 1
ATOM 2256 O O . LYS A 1 278 ? 26.671 16.088 -25.631 1.00 52.50 278 LYS A O 1
ATOM 2261 N N . TYR A 1 279 ? 26.570 16.586 -27.805 1.00 52.56 279 TYR A N 1
ATOM 2262 C CA . TYR A 1 279 ? 25.129 16.400 -27.957 1.00 52.56 279 TYR A CA 1
ATOM 2263 C C . TYR A 1 279 ? 24.752 14.918 -28.110 1.00 52.56 279 TYR A C 1
ATOM 2265 O O . TYR A 1 279 ? 23.761 14.481 -27.528 1.00 52.56 279 TYR A O 1
ATOM 2273 N N . VAL A 1 280 ? 25.596 14.120 -28.772 1.00 50.44 280 VAL A N 1
ATOM 2274 C CA . VAL A 1 280 ? 25.535 12.648 -28.741 1.00 50.44 280 VAL A CA 1
ATOM 2275 C C . VAL A 1 280 ? 25.787 12.132 -27.316 1.00 50.44 280 VAL A C 1
ATOM 2277 O O . VAL A 1 280 ? 25.038 11.289 -26.828 1.00 50.44 280 VAL A O 1
ATOM 2280 N N . GLN A 1 281 ? 26.771 12.693 -26.602 1.00 48.81 281 GLN A N 1
ATOM 2281 C CA . GLN A 1 281 ? 27.109 12.309 -25.223 1.00 48.81 281 GLN A CA 1
ATOM 2282 C C . GLN A 1 281 ? 26.079 12.758 -24.172 1.00 48.81 281 GLN A C 1
ATOM 2284 O O . GLN A 1 281 ? 25.898 12.069 -23.172 1.00 48.81 281 GLN A O 1
ATOM 2289 N N . LYS A 1 282 ? 25.368 13.876 -24.376 1.00 50.09 282 LYS A N 1
ATOM 2290 C CA . LYS A 1 282 ? 24.344 14.400 -23.444 1.00 50.09 282 LYS A CA 1
ATOM 2291 C C . LYS A 1 282 ? 23.007 13.636 -23.472 1.00 50.09 282 LYS A C 1
ATOM 2293 O O . LYS A 1 282 ? 22.008 14.140 -22.967 1.00 50.09 282 LYS A O 1
ATOM 2298 N N . GLY A 1 283 ? 22.983 12.414 -24.010 1.00 52.91 283 GLY A N 1
ATOM 2299 C CA . GLY A 1 283 ? 21.852 11.492 -23.863 1.00 52.91 283 GLY A CA 1
ATOM 2300 C C . GLY A 1 283 ? 20.680 11.734 -24.818 1.00 52.91 283 GLY A C 1
ATOM 2301 O O . GLY A 1 283 ? 19.555 11.371 -24.494 1.00 52.91 283 GLY A O 1
ATOM 2302 N N . GLN A 1 284 ? 20.918 12.353 -25.982 1.00 46.16 284 GLN A N 1
ATOM 2303 C CA . GLN A 1 284 ? 19.879 12.637 -26.991 1.00 46.16 284 GLN A CA 1
ATOM 2304 C C . GLN A 1 284 ? 19.968 11.784 -28.268 1.00 46.16 284 GLN A C 1
ATOM 2306 O O . GLN A 1 284 ? 19.116 11.933 -29.153 1.00 46.16 284 GLN A O 1
ATOM 2311 N N . ALA A 1 285 ? 20.914 10.841 -28.353 1.00 55.31 285 ALA A N 1
ATOM 2312 C CA . ALA A 1 285 ? 20.787 9.687 -29.245 1.00 55.31 285 ALA A CA 1
ATOM 2313 C C . ALA A 1 285 ? 19.717 8.734 -28.679 1.00 55.31 285 ALA A C 1
ATOM 2315 O O . ALA A 1 285 ? 20.001 7.616 -28.266 1.00 55.31 285 ALA A O 1
ATOM 2316 N N . ASP A 1 286 ? 18.490 9.244 -28.582 1.00 65.75 286 ASP A N 1
ATOM 2317 C CA . ASP A 1 286 ? 17.294 8.459 -28.312 1.00 65.75 286 ASP A CA 1
ATOM 2318 C C . ASP A 1 286 ? 17.279 7.278 -29.286 1.00 65.75 286 ASP A C 1
ATOM 2320 O O . ASP A 1 286 ? 17.581 7.463 -30.472 1.00 65.75 286 ASP A O 1
ATOM 2324 N N . GLU A 1 287 ? 16.950 6.084 -28.793 1.00 68.44 287 GLU A N 1
ATOM 2325 C CA . GLU A 1 287 ? 16.942 4.840 -29.575 1.00 68.44 287 GLU A CA 1
ATOM 2326 C C . GLU A 1 287 ? 16.145 5.030 -30.879 1.00 68.44 287 GLU A C 1
ATOM 2328 O O . GLU A 1 287 ? 16.532 4.539 -31.938 1.00 68.44 287 GLU A O 1
ATOM 2333 N N . ILE A 1 288 ? 15.100 5.865 -30.826 1.00 75.88 288 ILE A N 1
ATOM 2334 C CA . ILE A 1 288 ? 14.261 6.260 -31.961 1.00 75.88 288 ILE A CA 1
ATOM 2335 C C . ILE A 1 288 ? 15.043 7.031 -33.033 1.00 75.88 288 ILE A C 1
ATOM 2337 O O . ILE A 1 288 ? 14.874 6.767 -34.218 1.00 75.88 288 ILE A O 1
ATOM 2341 N N . SER A 1 289 ? 15.897 7.990 -32.667 1.00 77.56 289 SER A N 1
ATOM 2342 C CA . SER A 1 289 ? 16.676 8.731 -33.670 1.00 77.56 289 SER A CA 1
ATOM 2343 C C . SER A 1 289 ? 17.757 7.884 -34.309 1.00 77.56 289 SER A C 1
ATOM 2345 O O . SER A 1 289 ? 17.988 8.029 -35.505 1.00 77.56 289 SER A O 1
ATOM 2347 N N . VAL A 1 290 ? 18.391 7.000 -33.538 1.00 74.56 290 VAL A N 1
ATOM 2348 C CA . VAL A 1 290 ? 19.356 6.042 -34.095 1.00 74.56 290 VAL A CA 1
ATOM 2349 C C . VAL A 1 290 ? 18.648 5.119 -35.084 1.00 74.56 290 VAL A C 1
ATOM 2351 O O . VAL A 1 290 ? 19.131 4.927 -36.196 1.00 74.56 290 VAL A O 1
ATOM 2354 N N . PHE A 1 291 ? 17.466 4.620 -34.721 1.00 81.06 291 PHE A N 1
ATOM 2355 C CA . PHE A 1 291 ? 16.639 3.804 -35.601 1.00 81.06 291 PHE A CA 1
ATOM 2356 C C . PHE A 1 291 ? 16.242 4.537 -36.893 1.00 81.06 291 PHE A C 1
ATOM 2358 O O . PHE A 1 291 ? 16.422 3.988 -37.974 1.00 81.06 291 PHE A O 1
ATOM 2365 N N . VAL A 1 292 ? 15.752 5.780 -36.806 1.00 83.75 292 VAL A N 1
ATOM 2366 C CA . VAL A 1 292 ? 15.335 6.561 -37.986 1.00 83.75 292 VAL A CA 1
ATOM 2367 C C . VAL A 1 292 ? 16.500 6.790 -38.950 1.00 83.75 292 VAL A C 1
ATOM 2369 O O . VAL A 1 292 ? 16.338 6.551 -40.142 1.00 83.75 292 VAL A O 1
ATOM 2372 N N . VAL A 1 293 ? 17.676 7.172 -38.442 1.00 80.06 293 VAL A N 1
ATOM 2373 C CA . VAL A 1 293 ? 18.880 7.352 -39.274 1.00 80.06 293 VAL A CA 1
ATOM 2374 C C . VAL A 1 293 ? 19.300 6.036 -39.926 1.00 80.06 293 VAL A C 1
ATOM 2376 O O . VAL A 1 293 ? 19.658 6.014 -41.098 1.00 80.06 293 VAL A O 1
ATOM 2379 N N . LEU A 1 294 ? 19.236 4.921 -39.195 1.00 83.12 294 LEU A N 1
ATOM 2380 C CA . LEU A 1 294 ? 19.564 3.610 -39.755 1.00 83.12 294 LEU A CA 1
ATOM 2381 C C . LEU A 1 294 ? 18.599 3.191 -40.865 1.00 83.12 294 LEU A C 1
ATOM 2383 O O . LEU A 1 294 ? 19.050 2.633 -41.862 1.00 83.12 294 LEU A O 1
ATOM 2387 N N . VAL A 1 295 ? 17.301 3.465 -40.714 1.00 86.69 295 VAL A N 1
ATOM 2388 C CA . VAL A 1 295 ? 16.292 3.189 -41.749 1.00 86.69 295 VAL A CA 1
ATOM 2389 C C . VAL A 1 295 ? 16.517 4.069 -42.976 1.00 86.69 295 VAL A C 1
ATOM 2391 O O . VAL A 1 295 ? 16.478 3.569 -44.095 1.00 86.69 295 VAL A O 1
ATOM 2394 N N . GLU A 1 296 ? 16.795 5.354 -42.776 1.00 87.00 296 GLU A N 1
ATOM 2395 C CA . GLU A 1 296 ? 17.112 6.306 -43.842 1.00 87.00 296 GLU A CA 1
ATOM 2396 C C . GLU A 1 296 ? 18.352 5.885 -44.645 1.00 87.00 296 GLU A C 1
ATOM 2398 O O . GLU A 1 296 ? 18.321 5.857 -45.877 1.00 87.00 296 GLU A O 1
ATOM 2403 N N . LEU A 1 297 ? 19.428 5.495 -43.956 1.00 84.38 297 LEU A N 1
ATOM 2404 C CA . LEU A 1 297 ? 20.643 4.975 -44.585 1.00 84.38 297 LEU A CA 1
ATOM 2405 C C . LEU A 1 297 ? 20.385 3.651 -45.310 1.00 84.38 297 LEU A C 1
ATOM 2407 O O . LEU A 1 297 ? 20.784 3.497 -46.459 1.00 84.38 297 LEU A O 1
ATOM 2411 N N . ALA A 1 298 ? 19.686 2.708 -44.672 1.00 86.19 298 ALA A N 1
ATOM 2412 C CA . ALA A 1 298 ? 19.360 1.423 -45.284 1.00 86.19 298 ALA A CA 1
ATOM 2413 C C . ALA A 1 298 ? 18.517 1.598 -46.555 1.00 86.19 298 ALA A C 1
ATOM 2415 O O . ALA A 1 298 ? 18.790 0.944 -47.561 1.00 86.19 298 ALA A O 1
ATOM 2416 N N . PHE A 1 299 ? 17.534 2.503 -46.532 1.00 89.31 299 PHE A N 1
ATOM 2417 C CA . PHE A 1 299 ? 16.737 2.855 -47.703 1.00 89.31 299 PHE A CA 1
ATOM 2418 C C . PHE A 1 299 ? 17.614 3.465 -48.799 1.00 89.31 299 PHE A C 1
ATOM 2420 O O . PHE A 1 299 ? 17.592 2.999 -49.933 1.00 89.31 299 PHE A O 1
ATOM 2427 N N . THR A 1 300 ? 18.447 4.445 -48.451 1.00 86.00 300 THR A N 1
ATOM 2428 C CA . THR A 1 300 ? 19.303 5.130 -49.426 1.00 86.00 300 THR A CA 1
ATOM 2429 C C . THR A 1 300 ? 20.280 4.173 -50.109 1.00 86.00 300 THR A C 1
ATOM 2431 O O . THR A 1 300 ? 20.484 4.273 -51.311 1.00 86.00 300 THR A O 1
ATOM 2434 N N . PHE A 1 301 ? 20.867 3.226 -49.373 1.00 87.38 301 PHE A N 1
ATOM 2435 C CA . PHE A 1 301 ? 21.823 2.270 -49.944 1.00 87.38 301 PHE A CA 1
ATOM 2436 C C . PHE A 1 301 ? 21.154 1.161 -50.749 1.00 87.38 301 PHE A C 1
ATOM 2438 O O . PHE A 1 301 ? 21.728 0.704 -51.734 1.00 87.38 301 PHE A O 1
ATOM 2445 N N . SER A 1 302 ? 19.956 0.736 -50.339 1.00 87.06 302 SER A N 1
ATOM 2446 C CA . SER A 1 302 ? 19.202 -0.303 -51.051 1.00 87.06 302 SER A CA 1
ATOM 2447 C C . SER A 1 302 ? 18.639 0.196 -52.377 1.00 87.06 302 SER A C 1
ATOM 2449 O O . SER A 1 302 ? 18.506 -0.601 -53.296 1.00 87.06 302 SER A O 1
ATOM 2451 N N . PHE A 1 303 ? 18.316 1.488 -52.461 1.00 88.50 303 PHE A N 1
ATOM 2452 C CA . PHE A 1 303 ? 17.738 2.127 -53.645 1.00 88.50 303 PHE A CA 1
ATOM 2453 C C . PHE A 1 303 ? 18.695 3.144 -54.275 1.00 88.50 303 PHE A C 1
ATOM 2455 O O . PHE A 1 303 ? 18.265 4.157 -54.822 1.00 88.50 303 PHE A O 1
ATOM 2462 N N . ALA A 1 304 ? 20.003 2.948 -54.110 1.00 87.69 304 ALA A N 1
ATOM 2463 C CA . ALA A 1 304 ? 20.991 3.947 -54.496 1.00 87.69 304 ALA A CA 1
ATOM 2464 C C . ALA A 1 304 ? 20.951 4.256 -55.996 1.00 87.69 304 ALA A C 1
ATOM 2466 O O . ALA A 1 304 ? 20.989 5.428 -56.373 1.00 87.69 304 ALA A O 1
ATOM 2467 N N . ASP A 1 305 ? 20.821 3.219 -56.823 1.00 86.75 305 ASP A N 1
ATOM 2468 C CA . ASP A 1 305 ? 20.765 3.339 -58.278 1.00 86.75 305 ASP A CA 1
ATOM 2469 C C . ASP A 1 305 ? 19.480 4.065 -58.703 1.00 86.75 305 ASP A C 1
ATOM 2471 O O . ASP A 1 305 ? 19.528 5.057 -59.430 1.00 86.75 305 ASP A O 1
ATOM 2475 N N . GLU A 1 306 ? 18.329 3.670 -58.151 1.00 90.56 306 GLU A N 1
ATOM 2476 C CA . GLU A 1 306 ? 17.039 4.298 -58.441 1.00 90.56 306 GLU A CA 1
ATOM 2477 C C . GLU A 1 306 ? 16.981 5.756 -57.964 1.00 90.56 306 GLU A C 1
ATOM 2479 O O . GLU A 1 306 ? 16.430 6.623 -58.645 1.00 90.56 306 GLU A O 1
ATOM 2484 N N . ILE A 1 307 ? 17.554 6.055 -56.794 1.00 86.62 307 ILE A N 1
ATOM 2485 C CA . ILE A 1 307 ? 17.641 7.422 -56.268 1.00 86.62 307 ILE A CA 1
ATOM 2486 C C . ILE A 1 307 ? 18.538 8.270 -57.166 1.00 86.62 307 ILE A C 1
ATOM 2488 O O . ILE A 1 307 ? 18.192 9.423 -57.426 1.00 86.62 307 ILE A O 1
ATOM 2492 N N . LYS A 1 308 ? 19.654 7.720 -57.657 1.00 85.81 308 LYS A N 1
ATOM 2493 C CA . LYS A 1 308 ? 20.574 8.431 -58.551 1.00 85.81 308 LYS A CA 1
ATOM 2494 C C . LYS A 1 308 ? 19.940 8.720 -59.911 1.00 85.81 308 LYS A C 1
ATOM 2496 O O . LYS A 1 308 ? 20.111 9.820 -60.442 1.00 85.81 308 LYS A O 1
ATOM 2501 N N . ASP A 1 309 ? 19.158 7.777 -60.431 1.00 88.25 309 ASP A N 1
ATOM 2502 C CA . ASP A 1 309 ? 18.395 7.944 -61.669 1.00 88.25 309 ASP A CA 1
ATOM 2503 C C . ASP A 1 309 ? 17.308 9.020 -61.533 1.00 88.25 309 ASP A C 1
ATOM 2505 O O . ASP A 1 309 ? 17.102 9.829 -62.443 1.00 88.25 309 ASP A O 1
ATOM 2509 N N . LEU A 1 310 ? 16.635 9.079 -60.380 1.00 87.94 310 LEU A N 1
ATOM 2510 C CA . LEU A 1 310 ? 15.623 10.097 -60.083 1.00 87.94 310 LEU A CA 1
ATOM 2511 C C . LEU A 1 310 ? 16.235 11.471 -59.784 1.00 87.94 310 LEU A C 1
ATOM 2513 O O . LEU A 1 310 ? 15.680 12.504 -60.164 1.00 87.94 310 LEU A O 1
ATOM 2517 N N . CYS A 1 311 ? 17.361 11.496 -59.0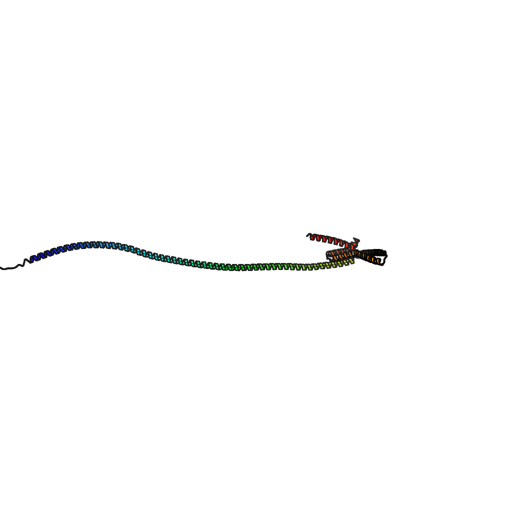77 1.00 78.06 311 CYS A N 1
ATOM 2518 C CA . CYS A 1 311 ? 18.003 12.700 -58.586 1.00 78.06 311 CYS A CA 1
ATOM 2519 C C . CYS A 1 311 ? 19.517 12.589 -58.764 1.00 78.06 311 CYS A C 1
ATOM 2521 O O . CYS A 1 311 ? 20.209 11.920 -58.003 1.00 78.06 311 CYS A O 1
ATOM 2523 N N . LYS A 1 312 ? 20.061 13.349 -59.719 1.00 83.12 312 LYS A N 1
ATOM 2524 C CA . LYS A 1 312 ? 21.508 13.411 -60.007 1.00 83.12 312 LYS A CA 1
ATOM 2525 C C . LYS A 1 312 ? 22.347 14.051 -58.890 1.00 83.12 312 LYS A C 1
ATOM 2527 O O . LYS A 1 312 ? 23.521 14.343 -59.096 1.00 83.12 312 LYS A O 1
ATOM 2532 N N . MET A 1 313 ? 21.750 14.334 -57.735 1.00 79.00 313 MET A N 1
ATOM 2533 C CA . MET A 1 313 ? 22.472 14.831 -56.571 1.00 79.00 313 MET A CA 1
ATOM 2534 C C . MET A 1 313 ? 23.351 13.731 -55.970 1.00 79.00 313 MET A C 1
ATOM 2536 O O . MET A 1 313 ? 23.150 12.540 -56.196 1.00 79.00 313 MET A O 1
ATOM 2540 N N . ASN A 1 314 ? 24.348 14.146 -55.196 1.00 82.75 314 ASN A N 1
ATOM 2541 C CA . ASN A 1 314 ? 25.162 13.229 -54.414 1.00 82.75 314 ASN A CA 1
ATOM 2542 C C . ASN A 1 314 ? 24.315 12.609 -53.285 1.00 82.75 314 ASN A C 1
ATOM 2544 O O . ASN A 1 314 ? 23.637 13.336 -52.548 1.00 82.75 314 ASN A O 1
ATOM 2548 N N . LEU A 1 315 ? 24.355 11.285 -53.134 1.00 84.19 315 LEU A N 1
ATOM 2549 C CA . LEU A 1 315 ? 23.556 10.545 -52.153 1.00 84.19 315 LEU A CA 1
ATOM 2550 C C . LEU A 1 315 ? 23.814 11.006 -50.709 1.00 84.19 315 LEU A C 1
ATOM 2552 O O . LEU A 1 315 ? 22.877 11.061 -49.913 1.00 84.19 315 LEU A O 1
ATOM 2556 N N . LEU A 1 316 ? 25.040 11.420 -50.364 1.00 79.25 316 LEU A N 1
ATOM 2557 C CA . LEU A 1 316 ? 25.349 11.953 -49.029 1.00 79.25 316 LEU A CA 1
ATOM 2558 C C . LEU A 1 316 ? 24.610 13.257 -48.738 1.00 79.25 316 LEU A C 1
ATOM 2560 O O . LEU A 1 316 ? 24.183 13.483 -47.607 1.00 79.25 316 LEU A O 1
ATOM 2564 N N . LEU A 1 317 ? 24.436 14.111 -49.749 1.00 78.88 317 LEU A N 1
ATOM 2565 C CA . LEU A 1 317 ? 23.679 15.353 -49.599 1.00 78.88 317 LEU A CA 1
ATOM 2566 C C . LEU A 1 317 ? 22.190 15.073 -49.400 1.00 78.88 317 LEU A C 1
ATOM 2568 O O . LEU A 1 317 ? 21.543 15.778 -48.629 1.00 78.88 317 LEU A O 1
ATOM 2572 N N . ILE A 1 318 ? 21.657 14.040 -50.058 1.00 83.75 318 ILE A N 1
ATOM 2573 C CA . ILE A 1 318 ? 20.262 13.613 -49.892 1.00 83.75 318 ILE A CA 1
ATOM 2574 C C . ILE A 1 318 ? 20.029 13.124 -48.459 1.00 83.75 318 ILE A C 1
ATOM 2576 O O . ILE A 1 318 ? 19.123 13.628 -47.795 1.00 83.75 318 ILE A O 1
ATOM 2580 N N . VAL A 1 319 ? 20.882 12.226 -47.956 1.00 82.25 319 VAL A N 1
ATOM 2581 C CA . VAL A 1 319 ? 20.835 11.752 -46.558 1.00 82.25 319 VAL A CA 1
ATOM 2582 C C . VAL A 1 319 ? 20.980 12.921 -45.586 1.00 82.25 319 VAL A C 1
ATOM 2584 O O . VAL A 1 319 ? 20.239 13.055 -44.621 1.00 82.25 319 VAL A O 1
ATOM 2587 N N . PHE A 1 320 ? 21.908 13.841 -45.843 1.00 78.44 320 PHE A N 1
ATOM 2588 C CA . PHE A 1 320 ? 22.061 15.005 -44.979 1.00 78.44 320 PHE A CA 1
ATOM 2589 C C . PHE A 1 320 ? 20.792 15.871 -44.944 1.00 78.44 320 PHE A C 1
ATOM 2591 O O . PHE A 1 320 ? 20.366 16.308 -43.873 1.00 78.44 320 PHE A O 1
ATOM 2598 N N . LEU A 1 321 ? 20.160 16.106 -46.096 1.00 80.38 321 LEU A N 1
ATOM 2599 C CA . LEU A 1 321 ? 18.956 16.926 -46.199 1.00 80.38 321 LEU A CA 1
ATOM 2600 C C . LEU A 1 321 ? 17.760 16.280 -45.490 1.00 80.38 321 LEU A C 1
ATOM 2602 O O . LEU A 1 321 ? 17.069 16.951 -44.719 1.00 80.38 321 LEU A O 1
ATOM 2606 N N . VAL A 1 322 ? 17.521 14.991 -45.735 1.00 83.38 322 VAL A N 1
ATOM 2607 C CA . VAL A 1 322 ? 16.422 14.239 -45.114 1.00 83.38 322 VAL A CA 1
ATOM 2608 C C . VAL A 1 322 ? 16.613 14.190 -43.598 1.00 83.38 322 VAL A C 1
ATOM 2610 O O . VAL A 1 322 ? 15.675 14.505 -42.855 1.00 83.38 322 VAL A O 1
ATOM 2613 N N . PHE A 1 323 ? 17.840 13.958 -43.130 1.00 79.31 323 PHE A N 1
ATOM 2614 C CA . PHE A 1 323 ? 18.171 14.050 -41.715 1.00 79.31 323 PHE A CA 1
ATOM 2615 C C . PHE A 1 323 ? 17.892 15.443 -41.128 1.00 79.31 323 PHE A C 1
ATOM 2617 O O . PHE A 1 323 ? 17.278 15.551 -40.063 1.00 79.31 323 PHE A O 1
ATOM 2624 N N . VAL A 1 324 ? 18.281 16.532 -41.804 1.00 77.19 324 VAL A N 1
ATOM 2625 C CA . VAL A 1 324 ? 17.992 17.906 -41.347 1.00 77.19 324 VAL A CA 1
ATOM 2626 C C . VAL A 1 324 ? 16.485 18.147 -41.235 1.00 77.19 324 VAL A C 1
ATOM 2628 O O . VAL A 1 324 ? 16.028 18.674 -40.216 1.00 77.19 324 VAL A O 1
ATOM 2631 N N . VAL A 1 325 ? 15.697 17.718 -42.224 1.00 82.94 325 VAL A N 1
ATOM 2632 C CA . VAL A 1 325 ? 14.229 17.829 -42.195 1.00 82.94 325 VAL A CA 1
ATOM 2633 C C . VAL A 1 325 ? 13.648 17.057 -41.009 1.00 82.94 325 VAL A C 1
ATOM 2635 O O . VAL A 1 325 ? 12.878 17.623 -40.227 1.00 82.94 325 VAL A O 1
ATOM 2638 N N . TYR A 1 326 ? 14.065 15.804 -40.808 1.00 83.38 326 TYR A N 1
ATOM 2639 C CA . TYR A 1 326 ? 13.668 15.003 -39.649 1.00 83.38 326 TYR A CA 1
ATOM 2640 C C . TYR A 1 326 ? 13.982 15.718 -38.327 1.00 83.38 326 TYR A C 1
ATOM 2642 O O . TYR A 1 326 ? 13.136 15.794 -37.430 1.00 83.38 326 TYR A O 1
ATOM 2650 N N . ARG A 1 327 ? 15.184 16.290 -38.206 1.00 76.25 327 ARG A N 1
ATOM 2651 C CA . ARG A 1 327 ? 15.620 17.009 -37.003 1.00 76.25 327 ARG A CA 1
ATOM 2652 C C . ARG A 1 327 ? 14.764 18.241 -36.730 1.00 76.25 327 ARG A C 1
ATOM 2654 O O . ARG A 1 327 ? 14.373 18.441 -35.579 1.00 76.25 327 ARG A O 1
ATOM 2661 N N . VAL A 1 328 ? 14.440 19.029 -37.754 1.00 77.62 328 VAL A N 1
ATOM 2662 C CA . VAL A 1 328 ? 13.549 20.192 -37.622 1.00 77.62 328 VAL A CA 1
ATOM 2663 C C . VAL A 1 328 ? 12.171 19.752 -37.127 1.00 77.62 328 VAL A C 1
ATOM 2665 O O . VAL A 1 328 ? 11.689 20.285 -36.128 1.00 77.62 328 VAL A O 1
ATOM 2668 N N . ILE A 1 329 ? 11.579 18.725 -37.747 1.00 82.88 329 ILE A N 1
ATOM 2669 C CA . ILE A 1 329 ? 10.266 18.192 -37.353 1.00 82.88 329 ILE A CA 1
ATOM 2670 C C . ILE A 1 329 ? 10.281 17.718 -35.895 1.00 82.88 329 ILE A C 1
ATOM 2672 O O . ILE A 1 329 ? 9.397 18.081 -35.114 1.00 82.88 329 ILE A O 1
ATOM 2676 N N . ARG A 1 330 ? 11.301 16.948 -35.496 1.00 79.69 330 ARG A N 1
ATOM 2677 C CA . ARG A 1 330 ? 11.419 16.422 -34.130 1.00 79.69 330 ARG A CA 1
ATOM 2678 C C . ARG A 1 330 ? 11.529 17.541 -33.095 1.00 79.69 330 ARG A C 1
ATOM 2680 O O . ARG A 1 330 ? 10.847 17.488 -32.075 1.00 79.69 330 ARG A O 1
ATOM 2687 N N . ILE A 1 331 ? 12.338 18.568 -33.360 1.00 77.69 331 ILE A N 1
ATOM 2688 C CA . ILE A 1 331 ? 12.481 19.726 -32.463 1.00 77.69 331 ILE A CA 1
ATOM 2689 C C . ILE A 1 331 ? 11.149 20.477 -32.335 1.00 77.69 331 ILE A C 1
ATOM 2691 O O . ILE A 1 331 ? 10.744 20.820 -31.222 1.00 77.69 331 ILE A O 1
ATOM 2695 N N . SER A 1 332 ? 10.435 20.691 -33.443 1.00 75.62 332 SER A N 1
ATOM 2696 C CA . SER A 1 332 ? 9.117 21.333 -33.433 1.00 75.62 332 SER A CA 1
ATOM 2697 C C . SER A 1 332 ? 8.084 20.538 -32.627 1.00 75.62 332 SER A C 1
ATOM 2699 O O . SER A 1 332 ? 7.333 21.131 -31.852 1.00 75.62 332 SER A O 1
ATOM 2701 N N . MET A 1 333 ? 8.069 19.207 -32.751 1.00 77.06 333 MET A N 1
ATOM 2702 C CA . MET A 1 333 ? 7.168 18.340 -31.982 1.00 77.06 333 MET A CA 1
ATOM 2703 C C . MET A 1 333 ? 7.504 18.317 -30.487 1.00 77.06 333 MET A C 1
ATOM 2705 O O . MET A 1 333 ? 6.608 18.490 -29.662 1.00 77.06 333 MET A O 1
ATOM 2709 N N . MET A 1 334 ? 8.782 18.176 -30.122 1.00 70.38 334 MET A N 1
ATOM 2710 C CA . MET A 1 334 ? 9.201 18.177 -28.714 1.00 70.38 334 MET A CA 1
ATOM 2711 C C . MET A 1 334 ? 8.889 19.512 -28.024 1.00 70.38 334 MET A C 1
ATOM 2713 O O . MET A 1 334 ? 8.454 19.527 -26.875 1.00 70.38 334 MET A O 1
ATOM 2717 N N . LYS A 1 335 ? 9.042 20.637 -28.735 1.00 70.06 335 LYS A N 1
ATOM 2718 C CA . LYS A 1 335 ? 8.665 21.964 -28.228 1.00 70.06 335 LYS A CA 1
ATOM 2719 C C . LYS A 1 335 ? 7.154 22.093 -28.009 1.00 70.06 335 LYS A C 1
ATOM 2721 O O . LYS A 1 335 ? 6.732 22.741 -27.057 1.00 70.06 335 LYS A O 1
ATOM 2726 N N . LYS A 1 336 ? 6.339 21.471 -28.868 1.00 68.06 336 LYS A N 1
ATOM 2727 C CA . LYS A 1 336 ? 4.877 21.455 -28.729 1.00 68.06 336 LYS A CA 1
ATOM 2728 C C . LYS A 1 336 ? 4.428 20.621 -27.525 1.00 68.06 336 LYS A C 1
ATOM 2730 O O . LYS A 1 336 ? 3.634 21.112 -26.734 1.00 68.06 336 LYS A O 1
ATOM 2735 N N . MET A 1 337 ? 4.989 19.424 -27.342 1.00 60.97 337 MET A N 1
ATOM 2736 C CA . MET A 1 337 ? 4.699 18.575 -26.176 1.00 60.97 337 MET A CA 1
ATOM 2737 C C . MET A 1 337 ? 5.113 19.241 -24.860 1.00 60.97 337 MET A C 1
ATOM 2739 O O . MET A 1 337 ? 4.319 19.294 -23.931 1.00 60.97 337 MET A O 1
ATOM 2743 N N . SER A 1 338 ? 6.302 19.855 -24.812 1.00 59.03 338 SER A N 1
ATOM 2744 C CA . SER A 1 338 ? 6.749 20.606 -23.632 1.00 59.03 338 SER A CA 1
ATOM 2745 C C . SER A 1 338 ? 5.832 21.782 -23.284 1.00 59.03 338 SER A C 1
ATOM 2747 O O . SER A 1 338 ? 5.789 22.170 -22.124 1.00 59.03 338 SER A O 1
ATOM 2749 N N . ASN A 1 339 ? 5.131 22.370 -24.257 1.00 54.75 339 ASN A N 1
ATOM 2750 C CA . ASN A 1 339 ? 4.159 23.431 -24.000 1.00 54.75 339 ASN A CA 1
ATOM 2751 C C . ASN A 1 339 ? 2.791 22.879 -23.565 1.00 54.75 339 ASN A C 1
ATOM 2753 O O . ASN A 1 339 ? 2.116 23.528 -22.776 1.00 54.75 339 ASN A O 1
ATOM 2757 N N . GLU A 1 340 ? 2.376 21.706 -24.049 1.00 56.12 340 GLU A N 1
ATOM 2758 C CA . GLU A 1 340 ? 1.124 21.056 -23.628 1.00 56.12 340 GLU A CA 1
ATOM 2759 C C . GLU A 1 340 ? 1.226 20.455 -22.214 1.00 56.12 340 GLU A C 1
ATOM 2761 O O . GLU A 1 340 ? 0.269 20.559 -21.449 1.00 56.12 340 GLU A O 1
ATOM 2766 N N . ASP A 1 341 ? 2.394 19.933 -21.824 1.00 52.38 341 ASP A N 1
ATOM 2767 C CA . ASP A 1 341 ? 2.662 19.411 -20.473 1.00 52.38 341 ASP A CA 1
ATOM 2768 C C . ASP A 1 341 ? 2.787 20.514 -19.399 1.00 52.38 341 ASP A C 1
ATOM 2770 O O . ASP A 1 341 ? 2.729 20.218 -18.212 1.00 52.38 341 ASP A O 1
ATOM 2774 N N . ILE A 1 342 ? 2.952 21.784 -19.795 1.00 49.44 342 ILE A N 1
ATOM 2775 C CA . ILE A 1 342 ? 2.924 22.953 -18.887 1.00 49.44 342 ILE A CA 1
ATOM 2776 C C . ILE A 1 342 ? 1.488 23.485 -18.703 1.00 49.44 342 ILE A C 1
ATOM 2778 O O . ILE A 1 342 ? 1.213 24.226 -17.760 1.00 49.44 342 ILE A O 1
ATOM 2782 N N . ILE A 1 343 ? 0.567 23.134 -19.608 1.00 45.91 343 ILE A N 1
ATOM 2783 C CA . ILE A 1 343 ? -0.829 23.606 -19.607 1.00 45.91 343 ILE A CA 1
ATOM 2784 C C . ILE A 1 343 ? -1.774 22.599 -18.912 1.00 45.91 343 ILE A C 1
ATOM 2786 O O . ILE A 1 343 ? -2.920 22.941 -18.613 1.00 45.91 343 ILE A O 1
ATOM 2790 N N . ARG A 1 344 ? -1.306 21.384 -18.606 1.00 39.78 344 ARG A N 1
ATOM 2791 C CA . ARG A 1 344 ? -1.971 20.423 -17.709 1.00 39.78 344 ARG A CA 1
ATOM 2792 C C . ARG A 1 344 ? -1.320 20.423 -16.337 1.00 39.78 344 ARG A C 1
ATOM 2794 O O . ARG A 1 344 ? -2.069 20.156 -15.370 1.00 39.78 344 ARG A O 1
#

Sequence (344 aa):
MKGLNDSKTDELLTLLEEQQEENETLQAQILEARQTVSLLSSQNSILRNELRKKSETIVSLNEQIGKLSESDLVLKRNEILKRQIIESRESVQSVRREAEIAVSTAEKKAESAIREARREYTQRKETLKILEVELGERETAVSGREKMLEKEVERRSKQIIRDKLQTFETHYRRMRRGYSAFVFFTLSFATVMTMITAYRTEVFMQDLEEFFHMNGQVIEWIWVRIGNIASSVSSLGQIIPQDELARVIQGILWVIIVFLLIGIIDIPLLLCLGTIIKYVQKGQADEISVFVVLVELAFTFSFADEIKDLCKMNLLLIVFLVFVVYRVIRISMMKKMSNEDIIR

pLDDT: mean 77.36, std 14.03, range [38.03, 96.12]

Foldseek 3Di:
DDDDDDDDPVVVVVVVVVVVVVVVVVVVVVVVVVVVVVVVVVVVVVVVVVVVVVVVVVVVVVVVVVVVVVVVVVVVVVVVVVVVVVVVVVVVVVVVVVVVVVVVVVVVVVVVVVVVVVVVVVVVVVVVVVVVVVVVVVVVVVVVVVVVVVVVVVVVVVVVVVVVVVVVVVVVVVVVVVVVVVLVVVLVVLVVVLVVLCVVQPLQVVLVVVVVVVVVVVVVVVVVVLVVVLVVLLVVLVVDPDPVVSVVVSVVVVVVSVCVSCVVPVVVVCVVVVCVVVVVVVPPVDSVLSVVLSVLSSVCSVCVVVCCVVPVDRSVVVSVVVSVVVVVVVVVVVVVVVVVVVVD